Protein AF-A0A0B1SBP6-F1 (afdb_monomer_lite)

Structure (mmCIF, N/CA/C/O backbone):
data_AF-A0A0B1SBP6-F1
#
_entry.id   AF-A0A0B1SBP6-F1
#
loop_
_atom_site.group_PDB
_atom_site.id
_atom_site.type_symbol
_atom_site.label_atom_id
_atom_site.label_alt_id
_atom_site.label_comp_id
_atom_site.label_asym_id
_atom_site.label_entity_id
_atom_site.label_seq_id
_atom_site.pdbx_PDB_ins_code
_atom_site.Cartn_x
_atom_site.Cartn_y
_atom_site.Cartn_z
_atom_site.occupancy
_atom_site.B_iso_or_equiv
_atom_site.auth_seq_id
_atom_site.auth_comp_id
_atom_site.auth_asym_id
_atom_site.auth_atom_id
_atom_site.pdbx_PDB_model_num
ATOM 1 N N . MET A 1 1 ? 6.268 9.125 -37.716 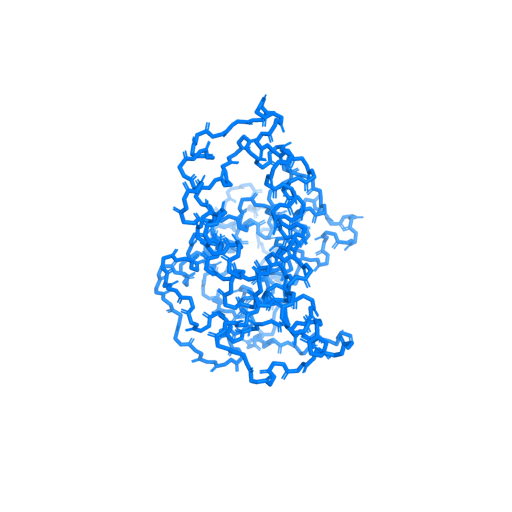1.00 54.59 1 MET A N 1
ATOM 2 C CA . MET A 1 1 ? 5.863 9.774 -36.446 1.00 54.59 1 MET A CA 1
ATOM 3 C C . MET A 1 1 ? 5.153 8.813 -35.492 1.00 54.59 1 MET A C 1
ATOM 5 O O . MET A 1 1 ? 5.677 8.589 -34.412 1.00 54.59 1 MET A O 1
ATOM 9 N N . GLN A 1 2 ? 4.007 8.216 -35.852 1.00 59.84 2 GLN A N 1
ATOM 10 C CA . GLN A 1 2 ? 3.310 7.251 -34.974 1.00 59.84 2 GLN A CA 1
ATOM 11 C C . GLN A 1 2 ? 4.051 5.900 -34.876 1.00 59.84 2 GLN A C 1
ATOM 13 O O . GLN A 1 2 ? 4.205 5.348 -33.792 1.00 59.84 2 GLN A O 1
ATOM 18 N N . GLU A 1 3 ? 4.616 5.433 -35.991 1.00 62.12 3 GLU A N 1
ATOM 19 C CA . GLU A 1 3 ? 5.433 4.210 -36.074 1.00 62.12 3 GLU A CA 1
ATOM 20 C C . GLU A 1 3 ? 6.774 4.331 -35.316 1.00 62.12 3 GLU A C 1
ATOM 22 O O . GLU A 1 3 ? 7.199 3.402 -34.626 1.00 62.12 3 GLU A O 1
ATOM 27 N N . ASP A 1 4 ? 7.387 5.521 -35.338 1.00 69.38 4 ASP A N 1
ATOM 28 C CA . ASP A 1 4 ? 8.603 5.828 -34.567 1.00 69.38 4 ASP A CA 1
ATOM 29 C C . ASP A 1 4 ? 8.322 5.835 -33.053 1.00 69.38 4 ASP A C 1
ATOM 31 O O . ASP A 1 4 ? 9.115 5.316 -32.269 1.00 69.38 4 ASP A O 1
ATOM 35 N N . SER A 1 5 ? 7.162 6.363 -32.635 1.00 70.94 5 SER A N 1
ATOM 36 C CA . SER A 1 5 ? 6.718 6.373 -31.230 1.00 70.94 5 SER A CA 1
ATOM 37 C C . SER A 1 5 ? 6.422 4.966 -30.696 1.00 70.94 5 SER A C 1
ATOM 39 O O . SER A 1 5 ? 6.770 4.641 -29.558 1.00 70.94 5 SER A O 1
ATOM 41 N N . ALA A 1 6 ? 5.816 4.098 -31.512 1.00 75.06 6 ALA A N 1
ATOM 42 C CA . ALA A 1 6 ? 5.583 2.698 -31.154 1.00 75.06 6 ALA A CA 1
ATOM 43 C C . ALA A 1 6 ? 6.901 1.910 -31.034 1.00 75.06 6 ALA A C 1
ATOM 45 O O . ALA A 1 6 ? 7.085 1.132 -30.097 1.00 75.06 6 ALA A O 1
ATOM 46 N N . THR A 1 7 ? 7.849 2.153 -31.942 1.00 80.00 7 THR A N 1
ATOM 47 C CA . THR A 1 7 ? 9.179 1.522 -31.915 1.00 80.00 7 THR A CA 1
ATOM 48 C C . THR A 1 7 ? 9.995 1.969 -30.704 1.00 80.00 7 THR A C 1
ATOM 50 O O . THR A 1 7 ? 10.604 1.137 -30.026 1.00 80.00 7 THR A O 1
ATOM 53 N N . LEU A 1 8 ? 9.960 3.266 -30.380 1.00 79.00 8 LEU A N 1
ATOM 54 C CA . LEU A 1 8 ? 10.597 3.811 -29.183 1.00 79.00 8 LEU A CA 1
ATOM 55 C C . LEU A 1 8 ? 10.019 3.175 -27.915 1.00 79.00 8 LEU A C 1
ATOM 57 O O . LEU A 1 8 ? 10.774 2.726 -27.060 1.00 79.00 8 LEU A O 1
ATOM 61 N N . TYR A 1 9 ? 8.694 3.072 -27.822 1.00 78.19 9 TYR A N 1
ATOM 62 C CA . TYR A 1 9 ? 8.024 2.468 -26.671 1.00 78.19 9 TYR A CA 1
ATOM 63 C C . TYR A 1 9 ? 8.419 1.006 -26.456 1.00 78.19 9 TYR A C 1
ATOM 65 O O . TYR A 1 9 ? 8.819 0.630 -25.358 1.00 78.19 9 TYR A O 1
ATOM 73 N N . ARG A 1 10 ? 8.403 0.196 -27.521 1.00 78.50 10 ARG A N 1
ATOM 74 C CA . ARG A 1 10 ? 8.852 -1.204 -27.462 1.00 78.50 10 ARG A CA 1
ATOM 75 C C . ARG A 1 10 ? 10.313 -1.315 -27.040 1.00 78.50 10 ARG A C 1
ATOM 77 O O . ARG A 1 10 ? 10.651 -2.173 -26.234 1.00 78.50 10 ARG A O 1
ATOM 84 N N . THR A 1 11 ? 11.165 -0.426 -27.548 1.00 83.19 11 THR A N 1
ATOM 85 C CA . THR A 1 11 ? 12.579 -0.372 -27.155 1.00 83.19 11 THR A CA 1
ATOM 86 C C . THR A 1 11 ? 12.734 -0.046 -25.670 1.00 83.19 11 THR A C 1
ATOM 88 O O . THR A 1 11 ? 13.505 -0.709 -24.987 1.00 83.19 11 THR A O 1
ATOM 91 N N . ILE A 1 12 ? 11.982 0.929 -25.148 1.00 83.25 12 ILE A N 1
ATOM 92 C CA . ILE A 1 12 ? 12.009 1.293 -23.722 1.00 83.25 12 ILE A CA 1
ATOM 93 C C . ILE A 1 12 ? 11.558 0.112 -22.861 1.00 83.25 12 ILE A C 1
ATOM 95 O O . ILE A 1 12 ? 12.247 -0.239 -21.910 1.00 83.25 12 ILE A O 1
ATOM 99 N N . VAL A 1 13 ? 10.454 -0.538 -23.229 1.00 80.88 13 VAL A N 1
ATOM 100 C CA . VAL A 1 13 ? 9.951 -1.743 -22.555 1.00 80.88 13 VAL A CA 1
ATOM 101 C C . VAL A 1 13 ? 11.020 -2.842 -22.504 1.00 80.88 13 VAL A C 1
ATOM 103 O O . VAL A 1 13 ? 11.264 -3.406 -21.440 1.00 80.88 13 VAL A O 1
ATOM 106 N N . MET A 1 14 ? 11.715 -3.102 -23.617 1.00 82.94 14 MET A N 1
ATOM 107 C CA . MET A 1 14 ? 12.811 -4.078 -23.657 1.00 82.94 14 MET A CA 1
ATOM 108 C C . MET A 1 14 ? 13.992 -3.671 -22.770 1.00 82.94 14 MET A C 1
ATOM 110 O O . MET A 1 14 ? 14.540 -4.511 -22.063 1.00 82.94 14 MET A O 1
ATOM 114 N N . ILE A 1 15 ? 14.385 -2.394 -22.781 1.00 84.81 15 ILE A N 1
ATOM 115 C CA . ILE A 1 15 ? 15.475 -1.890 -21.932 1.00 84.81 15 ILE A CA 1
ATOM 116 C C . ILE A 1 15 ? 15.126 -2.064 -20.454 1.00 84.81 15 ILE A C 1
ATOM 118 O O . ILE A 1 15 ? 15.974 -2.504 -19.684 1.00 84.81 15 ILE A O 1
ATOM 122 N N . VAL A 1 16 ? 13.890 -1.753 -20.060 1.00 85.62 16 VAL A N 1
ATOM 123 C CA . VAL A 1 16 ? 13.413 -1.932 -18.683 1.00 85.62 16 VAL A CA 1
ATOM 124 C C . VAL A 1 16 ? 13.454 -3.406 -18.277 1.00 85.62 16 VAL A C 1
ATOM 126 O O . VAL A 1 16 ? 13.916 -3.720 -17.181 1.00 85.62 16 VAL A O 1
ATOM 129 N N . ASP A 1 17 ? 13.039 -4.313 -19.164 1.00 81.81 17 ASP A N 1
ATOM 130 C CA . ASP A 1 17 ? 13.046 -5.757 -18.907 1.00 81.81 17 ASP A CA 1
ATOM 131 C C . ASP A 1 17 ? 14.470 -6.331 -18.743 1.00 81.81 17 ASP A C 1
ATOM 133 O O . ASP A 1 17 ? 14.742 -7.134 -17.844 1.00 81.81 17 ASP A O 1
ATOM 137 N N . VAL A 1 18 ? 15.420 -5.860 -19.554 1.00 84.19 18 VAL A N 1
ATOM 138 C CA . VAL A 1 18 ? 16.843 -6.211 -19.405 1.00 84.19 18 VAL A CA 1
ATOM 139 C C . VAL A 1 18 ? 17.420 -5.599 -18.129 1.00 84.19 18 VAL A C 1
ATOM 141 O O . VAL A 1 18 ? 18.088 -6.282 -17.357 1.00 84.19 18 VAL A O 1
ATOM 144 N N . TYR A 1 19 ? 17.126 -4.327 -17.854 1.00 85.00 19 TYR A N 1
ATOM 145 C CA . TYR A 1 19 ? 17.638 -3.644 -16.670 1.00 85.00 19 TYR A CA 1
ATOM 146 C C . TYR A 1 19 ? 17.188 -4.338 -15.385 1.00 85.00 19 TYR A C 1
ATOM 148 O O . TYR A 1 19 ? 18.024 -4.639 -14.533 1.00 85.00 19 TYR A O 1
ATOM 156 N N . ARG A 1 20 ? 15.893 -4.660 -15.256 1.00 84.12 20 ARG A N 1
ATOM 157 C CA . ARG A 1 20 ? 15.388 -5.343 -14.057 1.00 84.12 20 ARG A CA 1
ATOM 158 C C . ARG A 1 20 ? 16.032 -6.716 -13.861 1.00 84.12 20 ARG A C 1
ATOM 160 O O . ARG A 1 20 ? 16.345 -7.076 -12.733 1.00 84.12 20 ARG A O 1
ATOM 167 N N . SER A 1 21 ? 16.246 -7.475 -14.937 1.00 81.38 21 SER A N 1
ATOM 168 C CA . SER A 1 21 ? 16.750 -8.850 -14.847 1.00 81.38 21 SER A CA 1
ATOM 169 C C . SER A 1 21 ? 18.251 -8.908 -14.568 1.00 81.38 21 SER A C 1
ATOM 171 O O . SER A 1 21 ? 18.696 -9.764 -13.804 1.00 81.38 21 SER A O 1
ATOM 173 N N . GLU A 1 22 ? 19.030 -7.979 -15.122 1.00 85.00 22 GLU A N 1
ATOM 174 C CA . GLU A 1 22 ? 20.486 -7.969 -14.959 1.00 85.00 22 GLU A CA 1
ATOM 175 C C . GLU A 1 22 ? 20.962 -7.144 -13.757 1.00 85.00 22 GLU A C 1
ATOM 177 O O . GLU A 1 22 ? 21.998 -7.462 -13.171 1.00 85.00 22 GLU A O 1
ATOM 182 N N . GLN A 1 23 ? 20.230 -6.093 -13.367 1.00 83.06 23 GLN A N 1
ATOM 183 C CA . GLN A 1 23 ? 20.685 -5.130 -12.356 1.00 83.06 23 GLN A CA 1
ATOM 184 C C . GLN A 1 23 ? 20.014 -5.288 -10.987 1.00 83.06 23 GLN A C 1
ATOM 186 O O . GLN A 1 23 ? 20.441 -4.624 -10.045 1.00 83.06 23 GLN A O 1
ATOM 191 N N . ALA A 1 24 ? 19.030 -6.181 -10.813 1.00 81.50 24 ALA A N 1
ATOM 192 C CA . ALA A 1 24 ? 18.364 -6.405 -9.519 1.00 81.50 24 ALA A CA 1
ATOM 193 C C . ALA A 1 24 ? 19.350 -6.618 -8.358 1.00 81.50 24 ALA A C 1
ATOM 195 O O . ALA A 1 24 ? 19.247 -5.982 -7.309 1.00 81.50 24 ALA A O 1
ATOM 196 N N . SER A 1 25 ? 20.365 -7.460 -8.569 1.00 85.44 25 SER A N 1
ATOM 197 C CA . SER A 1 25 ? 21.358 -7.804 -7.544 1.00 85.44 25 SER A CA 1
ATOM 198 C C . SER A 1 25 ? 22.221 -6.619 -7.095 1.00 85.44 25 SER A C 1
ATOM 200 O O . SER A 1 25 ? 22.726 -6.631 -5.974 1.00 85.44 25 SER A O 1
ATOM 202 N N . ARG A 1 26 ? 22.358 -5.570 -7.920 1.00 87.94 26 ARG A N 1
ATOM 203 C CA . ARG A 1 26 ? 23.115 -4.348 -7.592 1.00 87.94 26 ARG A CA 1
ATOM 204 C C . ARG A 1 26 ? 22.481 -3.562 -6.440 1.00 87.94 26 ARG A C 1
ATOM 206 O O . ARG A 1 26 ? 23.191 -2.868 -5.701 1.00 87.94 26 ARG A O 1
ATOM 213 N N . PHE A 1 27 ? 21.162 -3.664 -6.302 1.00 87.94 27 PHE A N 1
ATOM 214 C CA . PHE A 1 27 ? 20.361 -2.912 -5.338 1.00 87.94 27 PHE A CA 1
ATOM 215 C C . PHE A 1 27 ? 20.070 -3.686 -4.048 1.00 87.94 27 PHE A C 1
ATOM 217 O O . PHE A 1 27 ? 19.602 -3.103 -3.072 1.00 87.94 27 PHE A O 1
ATOM 224 N N . VAL A 1 28 ? 20.381 -4.983 -4.001 1.00 83.12 28 VAL A N 1
ATOM 225 C CA . VAL A 1 28 ? 20.210 -5.786 -2.786 1.00 83.12 28 VAL A CA 1
ATOM 226 C C . VAL A 1 28 ? 21.116 -5.249 -1.678 1.00 83.12 28 VAL A C 1
ATOM 228 O O . VAL A 1 28 ? 22.314 -5.045 -1.878 1.00 83.12 28 VAL A O 1
ATOM 231 N N . GLY A 1 29 ? 20.534 -5.021 -0.499 1.00 84.81 29 GLY A N 1
ATOM 232 C CA . GLY A 1 29 ? 21.246 -4.460 0.653 1.00 84.81 29 GLY A CA 1
ATOM 233 C C . GLY A 1 29 ? 21.599 -2.977 0.511 1.00 84.81 29 GLY A C 1
ATOM 234 O O . GLY A 1 29 ? 22.451 -2.493 1.251 1.00 84.81 29 GLY A O 1
ATOM 235 N N . MET A 1 30 ? 20.978 -2.269 -0.438 1.00 90.81 30 MET A N 1
ATOM 236 C CA . MET A 1 30 ? 21.093 -0.819 -0.560 1.00 90.81 30 MET A CA 1
ATOM 237 C C . MET A 1 30 ? 20.628 -0.117 0.724 1.00 90.81 30 MET A C 1
ATOM 239 O O . MET A 1 30 ? 19.664 -0.543 1.366 1.00 90.81 30 MET A O 1
ATOM 243 N N . THR A 1 31 ? 21.317 0.972 1.058 1.00 91.25 31 THR A N 1
ATOM 244 C CA . THR A 1 31 ? 21.042 1.839 2.207 1.00 91.25 31 THR A CA 1
ATOM 245 C C . THR A 1 31 ? 20.767 3.278 1.768 1.00 91.25 31 THR A C 1
ATOM 247 O O . THR A 1 31 ? 20.970 3.639 0.609 1.00 91.25 31 THR A O 1
ATOM 250 N N . GLU A 1 32 ? 20.365 4.136 2.705 1.00 88.56 32 GLU A N 1
ATOM 251 C CA . GLU A 1 32 ? 20.158 5.569 2.477 1.00 88.56 32 GLU A CA 1
ATOM 252 C C . GLU A 1 32 ? 21.436 6.335 2.076 1.00 88.56 32 GLU A C 1
ATOM 254 O O . GLU A 1 32 ? 21.351 7.465 1.606 1.00 88.56 32 GLU A O 1
ATOM 259 N N . ASN A 1 33 ? 22.620 5.733 2.237 1.00 90.94 33 ASN A N 1
ATOM 260 C CA . ASN A 1 33 ? 23.901 6.358 1.888 1.00 90.94 33 ASN A CA 1
ATOM 261 C C . ASN A 1 33 ? 24.343 6.068 0.442 1.00 90.94 33 ASN A C 1
ATOM 263 O O . ASN A 1 33 ? 25.347 6.609 -0.018 1.00 90.94 33 ASN A O 1
ATOM 267 N N . ASP A 1 34 ? 23.631 5.198 -0.278 1.00 91.94 34 ASP A N 1
ATOM 268 C CA . ASP A 1 34 ? 23.961 4.808 -1.649 1.00 91.94 34 ASP A CA 1
ATOM 269 C C . ASP A 1 34 ? 23.335 5.774 -2.679 1.00 91.94 34 ASP A C 1
ATOM 271 O O . ASP A 1 34 ? 22.481 5.381 -3.477 1.00 91.94 34 ASP A O 1
ATOM 275 N N . GLU A 1 35 ? 23.756 7.044 -2.676 1.00 89.06 35 GLU A N 1
ATOM 276 C CA . GLU A 1 35 ? 23.154 8.121 -3.492 1.00 89.06 35 GLU A CA 1
ATOM 277 C C . GLU A 1 35 ? 23.068 7.784 -4.992 1.00 89.06 35 GLU A C 1
ATOM 279 O O . GLU A 1 35 ? 22.006 7.935 -5.599 1.00 89.06 35 GLU A O 1
ATOM 284 N N . ASP A 1 36 ? 24.144 7.252 -5.583 1.00 90.81 36 ASP A N 1
ATOM 285 C CA . ASP A 1 36 ? 24.178 6.877 -7.006 1.00 90.81 36 ASP A CA 1
ATOM 286 C C . ASP A 1 36 ? 23.144 5.790 -7.338 1.00 90.81 36 ASP A C 1
ATOM 288 O O . ASP A 1 36 ? 22.471 5.846 -8.368 1.00 90.81 36 ASP A O 1
ATOM 292 N N . LYS A 1 37 ? 22.981 4.798 -6.450 1.00 91.69 37 LYS A N 1
ATOM 293 C CA . LYS A 1 37 ? 21.979 3.738 -6.634 1.00 91.69 37 LYS A CA 1
ATOM 294 C C . LYS A 1 37 ? 20.564 4.288 -6.466 1.00 91.69 37 LYS A C 1
ATOM 296 O O . LYS A 1 37 ? 19.666 3.875 -7.194 1.00 91.69 37 LYS A O 1
ATOM 301 N N . GLY A 1 38 ? 20.370 5.222 -5.534 1.00 92.06 38 GLY A N 1
ATOM 302 C CA . GLY A 1 38 ? 19.093 5.905 -5.338 1.00 92.06 38 GLY A CA 1
ATOM 303 C C . GLY A 1 38 ? 18.679 6.706 -6.564 1.00 92.06 38 GLY A C 1
ATOM 304 O O . GLY A 1 38 ? 17.548 6.568 -7.021 1.00 92.06 38 GLY A O 1
ATOM 305 N N . SER A 1 39 ? 19.610 7.465 -7.144 1.00 92.44 39 SER A N 1
ATOM 306 C CA . SER A 1 39 ? 19.393 8.219 -8.383 1.00 92.44 39 SER A CA 1
ATOM 307 C C . SER A 1 39 ? 19.010 7.306 -9.554 1.00 92.44 39 SER A C 1
ATOM 309 O O . SER A 1 39 ? 18.040 7.574 -10.267 1.00 92.44 39 SER A O 1
ATOM 311 N N . ASP A 1 40 ? 19.706 6.175 -9.707 1.00 92.31 40 ASP A N 1
ATOM 312 C CA . ASP A 1 40 ? 19.398 5.185 -10.742 1.00 92.31 40 ASP A CA 1
ATOM 313 C C . ASP A 1 40 ? 17.984 4.594 -10.580 1.00 92.31 40 ASP A C 1
ATOM 315 O O . ASP A 1 40 ? 17.253 4.462 -11.565 1.00 92.31 40 ASP A O 1
ATOM 319 N N . LEU A 1 41 ? 17.565 4.272 -9.349 1.00 93.12 41 LEU A N 1
ATOM 320 C CA . LEU A 1 41 ? 16.213 3.765 -9.083 1.00 93.12 41 LEU A CA 1
ATOM 321 C C . LEU A 1 41 ? 15.133 4.824 -9.293 1.00 93.12 41 LEU A C 1
ATOM 323 O O . LEU A 1 41 ? 14.065 4.504 -9.809 1.00 93.12 41 LEU A O 1
ATOM 327 N N . VAL A 1 42 ? 15.400 6.078 -8.932 1.00 94.50 42 VAL A N 1
ATOM 328 C CA . VAL A 1 42 ? 14.494 7.199 -9.209 1.00 94.50 42 VAL A CA 1
ATOM 329 C C . VAL A 1 42 ? 14.255 7.327 -10.714 1.00 94.50 42 VAL A C 1
ATOM 331 O O . VAL A 1 42 ? 13.103 7.370 -11.148 1.00 94.50 42 VAL A O 1
ATOM 334 N N . LEU A 1 43 ? 15.323 7.301 -11.519 1.00 93.31 43 LEU A N 1
ATOM 335 C CA . LEU A 1 43 ? 15.211 7.342 -12.976 1.00 93.31 43 LEU A CA 1
ATOM 336 C C . LEU A 1 43 ? 14.438 6.131 -13.515 1.00 93.31 43 LEU A C 1
ATOM 338 O O . LEU A 1 43 ? 13.605 6.269 -14.411 1.00 93.31 43 LEU A O 1
ATOM 342 N N . PHE A 1 44 ? 14.686 4.946 -12.957 1.00 92.94 44 PHE A N 1
ATOM 343 C CA . PHE A 1 44 ? 13.973 3.730 -13.330 1.00 92.94 44 PHE A CA 1
ATOM 344 C C . PHE A 1 44 ? 12.464 3.831 -13.044 1.00 92.94 44 PHE A C 1
ATOM 346 O O . PHE A 1 44 ? 11.653 3.514 -13.915 1.00 92.94 44 PHE A O 1
ATOM 353 N N . LEU A 1 45 ? 12.071 4.344 -11.874 1.00 94.25 45 LEU A N 1
ATOM 354 C CA . LEU A 1 45 ? 10.668 4.589 -11.515 1.00 94.25 45 LEU A CA 1
ATOM 355 C C . LEU A 1 45 ? 10.008 5.649 -12.406 1.00 94.25 45 LEU A C 1
ATOM 357 O O . LEU A 1 45 ? 8.839 5.500 -12.771 1.00 94.25 45 LEU A O 1
ATOM 361 N N . ASP A 1 46 ? 10.744 6.691 -12.796 1.00 93.06 46 ASP A N 1
ATOM 362 C CA . ASP A 1 46 ? 10.248 7.703 -13.732 1.00 93.06 46 ASP A CA 1
ATOM 363 C C . ASP A 1 46 ? 9.986 7.099 -15.115 1.00 93.06 46 ASP A C 1
ATOM 365 O O . ASP A 1 46 ? 8.950 7.370 -15.727 1.00 93.06 46 ASP A O 1
ATOM 369 N N . ILE A 1 47 ? 10.873 6.227 -15.602 1.00 91.12 47 ILE A N 1
ATOM 370 C CA . ILE A 1 47 ? 10.654 5.497 -16.856 1.00 91.12 47 ILE A CA 1
ATOM 371 C C . ILE A 1 47 ? 9.407 4.611 -16.736 1.00 91.12 47 ILE A C 1
ATOM 373 O O . ILE A 1 47 ? 8.534 4.690 -17.599 1.00 91.12 47 ILE A O 1
ATOM 377 N N . LEU A 1 48 ? 9.274 3.828 -15.660 1.00 90.88 48 LEU A N 1
ATOM 378 C CA . LEU A 1 48 ? 8.109 2.963 -15.438 1.00 90.88 48 LEU A CA 1
ATOM 379 C C . LEU A 1 48 ? 6.791 3.744 -15.402 1.00 90.88 48 LEU A C 1
ATOM 381 O O . LEU A 1 48 ? 5.822 3.343 -16.046 1.00 90.88 48 LEU A O 1
ATOM 385 N N . SER A 1 49 ? 6.769 4.883 -14.710 1.00 90.38 49 SER A N 1
ATOM 386 C CA . SER A 1 49 ? 5.586 5.745 -14.614 1.00 90.38 49 SER A CA 1
ATOM 387 C C . SER A 1 49 ? 5.167 6.287 -15.984 1.00 90.38 49 SER A C 1
ATOM 389 O O . SER A 1 49 ? 3.981 6.290 -16.322 1.00 90.38 49 SER A O 1
ATOM 391 N N . ASN A 1 50 ? 6.135 6.694 -16.812 1.00 87.62 50 ASN A N 1
ATOM 392 C CA . ASN A 1 50 ? 5.872 7.152 -18.179 1.00 87.62 50 ASN A CA 1
ATOM 393 C C . ASN A 1 50 ? 5.355 6.024 -19.079 1.00 87.62 50 ASN A C 1
ATOM 395 O O . ASN A 1 50 ? 4.453 6.243 -19.889 1.00 87.62 50 ASN A O 1
ATOM 399 N N . VAL A 1 51 ? 5.915 4.821 -18.936 1.00 84.69 51 VAL A N 1
ATOM 400 C CA . VAL A 1 51 ? 5.503 3.652 -19.715 1.00 84.69 51 VAL A CA 1
ATOM 401 C C . VAL A 1 51 ? 4.058 3.268 -19.362 1.00 84.69 51 VAL A C 1
ATOM 403 O O . VAL A 1 51 ? 3.229 3.154 -20.262 1.00 84.69 51 VAL A O 1
ATOM 406 N N . LEU A 1 52 ? 3.721 3.186 -18.070 1.00 83.12 52 LEU A N 1
ATOM 407 C CA . LEU A 1 52 ? 2.344 2.964 -17.608 1.00 83.12 52 LEU A CA 1
ATOM 408 C C . LEU A 1 52 ? 1.371 4.035 -18.107 1.00 83.12 52 LEU A C 1
ATOM 410 O O . LEU A 1 52 ? 0.275 3.715 -18.561 1.00 83.12 52 LEU A O 1
ATOM 414 N N . SER A 1 53 ? 1.773 5.308 -18.050 1.00 83.06 53 SER A N 1
ATOM 415 C CA . SER A 1 53 ? 0.899 6.419 -18.444 1.00 83.06 53 SER A CA 1
ATOM 416 C C . SER A 1 53 ? 0.478 6.333 -19.907 1.00 83.06 53 SER A C 1
ATOM 418 O O . SER A 1 53 ? -0.653 6.672 -20.252 1.00 83.06 53 SER A O 1
ATOM 420 N N . LYS A 1 54 ? 1.370 5.850 -20.778 1.00 78.38 54 LYS A N 1
ATOM 421 C CA . LYS A 1 54 ? 1.068 5.686 -22.201 1.00 78.38 54 LYS A CA 1
ATOM 422 C C . LYS A 1 54 ? 0.004 4.614 -22.450 1.00 78.38 54 LYS A C 1
ATOM 424 O O . LYS A 1 54 ? -0.906 4.862 -23.236 1.00 78.38 54 LYS A O 1
ATOM 429 N N . ASP A 1 55 ? 0.082 3.469 -21.771 1.00 74.44 55 ASP A N 1
ATOM 430 C CA . ASP A 1 55 ? -0.903 2.385 -21.925 1.00 74.44 55 ASP A CA 1
ATOM 431 C C . ASP A 1 55 ? -2.329 2.846 -21.612 1.00 74.44 55 ASP A C 1
ATOM 433 O O . ASP A 1 55 ? -3.273 2.493 -22.320 1.00 74.44 55 ASP A O 1
ATOM 437 N N . ILE A 1 56 ? -2.472 3.655 -20.562 1.00 69.06 56 ILE A N 1
ATOM 438 C CA . ILE A 1 56 ? -3.764 4.165 -20.092 1.00 69.06 56 ILE A CA 1
ATOM 439 C C . ILE A 1 56 ? -4.354 5.158 -21.097 1.00 69.06 56 ILE A C 1
ATOM 441 O O . ILE A 1 56 ? -5.558 5.147 -21.343 1.00 69.06 56 ILE A O 1
ATOM 445 N N . LEU A 1 57 ? -3.512 6.000 -21.702 1.00 69.25 57 LEU A N 1
ATOM 446 C CA . LEU A 1 57 ? -3.942 6.981 -22.701 1.00 69.25 57 LEU A CA 1
ATOM 447 C C . LEU A 1 57 ? -4.303 6.342 -24.049 1.00 69.25 57 LEU A C 1
ATOM 449 O O . LEU A 1 57 ? -5.193 6.843 -24.734 1.00 69.25 57 LEU A O 1
ATOM 453 N N . GLU A 1 58 ? -3.613 5.268 -24.442 1.00 68.06 58 GLU A N 1
ATOM 454 C CA . GLU A 1 58 ? -3.767 4.635 -25.762 1.00 68.06 58 GLU A CA 1
ATOM 455 C C . GLU A 1 58 ? -4.693 3.401 -25.757 1.00 68.06 58 GLU A C 1
ATOM 457 O O . GLU A 1 58 ? -4.943 2.826 -26.813 1.00 68.06 58 GLU A O 1
ATOM 462 N N . GLY A 1 59 ? -5.261 3.017 -24.607 1.00 58.94 59 GLY A N 1
ATOM 463 C CA . GLY A 1 59 ? -6.327 2.009 -24.530 1.00 58.94 59 GLY A CA 1
ATOM 464 C C . GLY A 1 59 ? -5.876 0.555 -24.694 1.00 58.94 59 GLY A C 1
ATOM 465 O O . GLY A 1 59 ? -6.703 -0.298 -24.998 1.00 58.94 59 GLY A O 1
ATOM 466 N N . GLY A 1 60 ? -4.590 0.254 -24.481 1.00 56.56 60 GLY A N 1
ATOM 467 C CA . GLY A 1 60 ? -4.075 -1.120 -24.388 1.00 56.56 60 GLY A CA 1
ATOM 468 C C . GLY A 1 60 ? -4.279 -2.019 -25.619 1.00 56.56 60 GLY A C 1
ATOM 469 O O . GLY A 1 60 ? -4.164 -3.238 -25.491 1.00 56.56 60 GLY A O 1
ATOM 470 N N . GLU A 1 61 ? -4.581 -1.468 -26.796 1.00 47.19 61 GLU A N 1
ATOM 471 C CA . GLU A 1 61 ? -4.774 -2.265 -28.011 1.00 47.19 61 GLU A CA 1
ATOM 472 C C . GLU A 1 61 ? -3.411 -2.686 -28.609 1.00 47.19 61 GLU A C 1
ATOM 474 O O . GLU A 1 61 ? -2.564 -1.858 -28.946 1.00 47.19 61 GLU A O 1
ATOM 479 N N . ASP A 1 62 ? -3.198 -4.002 -28.733 1.00 47.50 62 ASP A N 1
ATOM 480 C CA . ASP A 1 62 ? -2.137 -4.655 -29.521 1.00 47.50 62 ASP A CA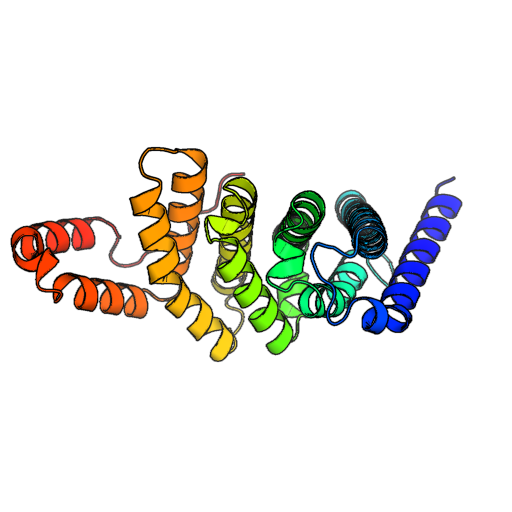 1
ATOM 481 C C . ASP A 1 62 ? -0.660 -4.414 -29.131 1.00 47.50 62 ASP A C 1
ATOM 483 O O . ASP A 1 62 ? 0.178 -4.073 -29.974 1.00 47.50 62 ASP A O 1
ATOM 487 N N . ASN A 1 63 ? -0.257 -4.723 -27.889 1.00 47.19 63 ASN A N 1
ATOM 488 C CA . ASN A 1 63 ? 1.172 -4.867 -27.567 1.00 47.19 63 ASN A CA 1
ATOM 489 C C . ASN A 1 63 ? 1.537 -6.191 -26.874 1.00 47.19 63 ASN A C 1
ATOM 491 O O . ASN A 1 63 ? 0.885 -6.651 -25.946 1.00 47.19 63 ASN A O 1
ATOM 495 N N . ILE A 1 64 ? 2.642 -6.779 -27.350 1.00 47.91 64 ILE A N 1
ATOM 496 C CA . ILE A 1 64 ? 3.247 -8.057 -26.917 1.00 47.91 64 ILE A CA 1
ATOM 497 C C . ILE A 1 64 ? 3.874 -7.951 -25.507 1.00 47.91 64 ILE A C 1
ATOM 499 O O . ILE A 1 64 ? 4.145 -8.966 -24.873 1.00 47.91 64 ILE A O 1
ATOM 503 N N . ALA A 1 65 ? 4.060 -6.729 -25.006 1.00 58.19 65 ALA A N 1
ATOM 504 C CA . ALA A 1 65 ? 4.322 -6.415 -23.607 1.00 58.19 65 ALA A CA 1
ATOM 505 C C . ALA A 1 65 ? 3.728 -5.028 -23.322 1.00 58.19 65 ALA A C 1
ATOM 507 O O . ALA A 1 65 ? 4.215 -4.033 -23.865 1.00 58.19 65 ALA A O 1
ATOM 508 N N . THR A 1 66 ? 2.647 -4.955 -22.549 1.00 73.69 66 THR A N 1
ATOM 509 C CA . THR A 1 66 ? 2.097 -3.667 -22.108 1.00 73.69 66 THR A CA 1
ATOM 510 C C . THR A 1 66 ? 3.003 -3.080 -21.024 1.00 73.69 66 THR A C 1
ATOM 512 O O . THR A 1 66 ? 3.659 -3.802 -20.271 1.00 73.69 66 THR A O 1
ATOM 515 N N . GLY A 1 67 ? 3.062 -1.761 -20.930 1.00 76.25 67 GLY A N 1
ATOM 516 C CA . GLY A 1 67 ? 3.661 -1.055 -19.806 1.00 76.25 67 GLY A CA 1
ATOM 517 C C . GLY A 1 67 ? 3.192 -1.541 -18.442 1.00 76.25 67 GLY A C 1
ATOM 518 O O . GLY A 1 67 ? 4.011 -1.672 -17.535 1.00 76.25 67 GLY A O 1
ATOM 519 N N . ALA A 1 68 ? 1.915 -1.907 -18.316 1.00 80.25 68 ALA A N 1
ATOM 520 C CA . ALA A 1 68 ? 1.371 -2.557 -17.124 1.00 80.25 68 ALA A CA 1
ATOM 521 C C . ALA A 1 68 ? 2.072 -3.884 -16.803 1.00 80.25 68 ALA A C 1
ATOM 523 O O . ALA A 1 68 ? 2.458 -4.112 -15.657 1.00 80.25 68 ALA A O 1
ATOM 524 N N . GLN A 1 69 ? 2.306 -4.737 -17.804 1.00 80.81 69 GLN A N 1
ATOM 525 C CA . GLN A 1 69 ? 3.035 -5.997 -17.619 1.00 80.81 69 GLN A CA 1
ATOM 526 C C . GLN A 1 69 ? 4.492 -5.760 -17.216 1.00 80.81 69 GLN A C 1
ATOM 528 O O . GLN A 1 69 ? 5.015 -6.464 -16.357 1.00 80.81 69 GLN A O 1
ATOM 533 N N . VAL A 1 70 ? 5.142 -4.754 -17.798 1.00 83.88 70 VAL A N 1
ATOM 534 C CA . VAL A 1 70 ? 6.539 -4.414 -17.494 1.00 83.88 70 VAL A CA 1
ATOM 535 C C . VAL A 1 70 ? 6.679 -3.829 -16.092 1.00 83.88 70 VAL A C 1
ATOM 537 O O . VAL A 1 70 ? 7.582 -4.221 -15.353 1.00 83.88 70 VAL A O 1
ATOM 540 N N . ALA A 1 71 ? 5.783 -2.924 -15.699 1.00 86.44 71 ALA A N 1
ATOM 541 C CA . ALA A 1 71 ? 5.743 -2.378 -14.348 1.00 86.44 71 ALA A CA 1
ATOM 542 C C . ALA A 1 71 ? 5.454 -3.473 -13.322 1.00 86.44 71 ALA A C 1
ATOM 544 O O . ALA A 1 71 ? 6.144 -3.557 -12.309 1.00 86.44 71 ALA A O 1
ATOM 545 N N . LEU A 1 72 ? 4.514 -4.370 -13.629 1.00 86.56 72 LEU A N 1
ATOM 546 C CA . LEU A 1 72 ? 4.211 -5.522 -12.793 1.00 86.56 72 LEU A CA 1
ATOM 547 C C . LEU A 1 72 ? 5.429 -6.433 -12.614 1.00 86.56 72 LEU A C 1
ATOM 549 O O . LEU A 1 72 ? 5.775 -6.804 -11.497 1.00 86.56 72 LEU A O 1
ATOM 553 N N . ALA A 1 73 ? 6.113 -6.754 -13.708 1.00 84.94 73 ALA A N 1
ATOM 554 C CA . ALA A 1 73 ? 7.301 -7.593 -13.677 1.00 84.94 73 ALA A CA 1
ATOM 555 C C . ALA A 1 73 ? 8.491 -6.896 -12.981 1.00 84.94 73 ALA A C 1
ATOM 557 O O . ALA A 1 73 ? 9.379 -7.555 -12.440 1.00 84.94 73 ALA A O 1
ATOM 558 N N . SER A 1 74 ? 8.518 -5.562 -12.976 1.00 90.88 74 SER A N 1
ATOM 559 C CA . SER A 1 74 ? 9.513 -4.761 -12.253 1.00 90.88 74 SER A CA 1
ATOM 560 C C . SER A 1 74 ? 9.186 -4.622 -10.763 1.00 90.88 74 SER A C 1
ATOM 562 O O . SER A 1 74 ? 10.091 -4.393 -9.964 1.00 90.88 74 SER A O 1
ATOM 564 N N . LEU A 1 75 ? 7.922 -4.797 -10.366 1.00 91.62 75 LEU A N 1
ATOM 565 C CA . LEU A 1 75 ? 7.484 -4.648 -8.980 1.00 91.62 75 LEU A CA 1
ATOM 566 C C . LEU A 1 75 ? 8.154 -5.662 -8.047 1.00 91.62 75 LEU A C 1
ATOM 568 O O . LEU A 1 75 ? 8.513 -5.307 -6.931 1.00 91.62 75 LEU A O 1
ATOM 572 N N . GLU A 1 76 ? 8.388 -6.892 -8.512 1.00 89.00 76 GLU A N 1
ATOM 573 C CA . GLU A 1 76 ? 9.103 -7.918 -7.741 1.00 89.00 76 GLU A CA 1
ATOM 574 C C . GLU A 1 76 ? 10.541 -7.483 -7.407 1.00 89.00 76 GLU A C 1
ATOM 576 O O . GLU A 1 76 ? 10.968 -7.559 -6.253 1.00 89.00 76 GLU A O 1
ATOM 581 N N . MET A 1 77 ? 11.264 -6.939 -8.394 1.00 90.69 77 MET A N 1
ATOM 582 C CA . MET A 1 77 ? 12.589 -6.350 -8.177 1.00 90.69 77 MET A CA 1
ATOM 583 C C . MET A 1 77 ? 12.500 -5.184 -7.190 1.00 90.69 77 MET A C 1
ATOM 585 O O . MET A 1 77 ? 13.261 -5.154 -6.227 1.00 90.69 77 MET A O 1
ATOM 589 N N . LEU A 1 78 ? 11.580 -4.241 -7.404 1.00 93.62 78 LEU A N 1
ATOM 590 C CA . LEU A 1 78 ? 11.449 -3.055 -6.557 1.00 93.62 78 LEU A CA 1
ATOM 591 C C . LEU A 1 78 ? 11.151 -3.438 -5.101 1.00 93.62 78 LEU A C 1
ATOM 593 O O . LEU A 1 78 ? 11.831 -2.959 -4.200 1.00 93.62 78 LEU A O 1
ATOM 597 N N . LEU A 1 79 ? 10.219 -4.363 -4.862 1.00 93.06 79 LEU A N 1
ATOM 598 C CA . LEU A 1 79 ? 9.891 -4.846 -3.516 1.00 93.06 79 LEU A CA 1
ATOM 599 C C . LEU A 1 79 ? 11.070 -5.547 -2.830 1.00 93.06 79 LEU A C 1
ATOM 601 O O . LEU A 1 79 ? 11.222 -5.423 -1.621 1.00 93.06 79 LEU A O 1
ATOM 605 N N . SER A 1 80 ? 11.944 -6.228 -3.580 1.00 90.06 80 SER A N 1
ATOM 606 C CA . SER A 1 80 ? 13.170 -6.814 -3.010 1.00 90.06 80 SER A CA 1
ATOM 607 C C . SER A 1 80 ? 14.196 -5.768 -2.544 1.00 90.06 80 SER A C 1
ATOM 609 O O . SER A 1 80 ? 15.097 -6.083 -1.763 1.00 90.06 80 SER A O 1
ATOM 611 N N . VAL A 1 81 ? 14.063 -4.525 -3.017 1.00 90.81 81 VAL A N 1
ATOM 612 C CA . VAL A 1 81 ? 14.970 -3.408 -2.727 1.00 90.81 81 VAL A CA 1
ATOM 613 C C . VAL A 1 81 ? 14.398 -2.469 -1.664 1.00 90.81 81 VAL A C 1
ATOM 615 O O . VAL A 1 81 ? 15.170 -1.955 -0.855 1.00 90.81 81 VAL A O 1
ATOM 618 N N . MET A 1 82 ? 13.076 -2.258 -1.641 1.00 91.94 82 MET A N 1
ATOM 619 C CA . MET A 1 82 ? 12.367 -1.341 -0.732 1.00 91.94 82 MET A CA 1
ATOM 620 C C . MET A 1 82 ? 12.383 -1.830 0.725 1.00 91.94 82 MET A C 1
ATOM 622 O O . MET A 1 82 ? 11.388 -2.306 1.260 1.00 91.94 82 MET A O 1
ATOM 626 N N . ASN A 1 83 ? 13.542 -1.711 1.368 1.00 90.38 83 ASN A N 1
ATOM 627 C CA . ASN A 1 83 ? 13.744 -1.959 2.792 1.00 90.38 83 ASN A CA 1
ATOM 628 C C . ASN A 1 83 ? 13.639 -0.658 3.611 1.00 90.38 83 ASN A C 1
ATOM 630 O O . ASN A 1 83 ? 13.587 0.437 3.053 1.00 90.38 83 ASN A O 1
ATOM 634 N N . GLU A 1 84 ? 13.678 -0.766 4.943 1.00 91.06 84 GLU A N 1
ATOM 635 C CA . GLU A 1 84 ? 13.538 0.379 5.856 1.00 91.06 84 GLU A CA 1
ATOM 636 C C . GLU A 1 84 ? 14.507 1.538 5.552 1.00 91.06 84 GLU A C 1
ATOM 638 O O . GLU A 1 84 ? 14.109 2.701 5.605 1.00 91.06 84 GLU A O 1
ATOM 643 N N . SER A 1 85 ? 15.767 1.239 5.224 1.00 91.75 85 SER A N 1
ATOM 644 C CA . SER A 1 85 ? 16.778 2.240 4.868 1.00 91.75 85 SER A CA 1
ATOM 645 C C . SER A 1 85 ? 16.461 2.927 3.543 1.00 91.75 85 SER A C 1
ATOM 647 O O . SER A 1 85 ? 16.551 4.146 3.436 1.00 91.75 85 SER A O 1
ATOM 649 N N . VAL A 1 86 ? 16.045 2.161 2.537 1.00 92.25 86 VAL A N 1
ATOM 650 C CA . VAL A 1 86 ? 15.693 2.700 1.217 1.00 92.25 86 VAL A CA 1
ATOM 651 C C . VAL A 1 86 ? 14.432 3.561 1.295 1.00 92.25 86 VAL A C 1
ATOM 653 O O . VAL A 1 86 ? 14.391 4.632 0.697 1.00 92.25 86 VAL A O 1
ATOM 656 N N . LEU A 1 87 ? 13.437 3.164 2.093 1.00 93.06 87 LEU A N 1
ATOM 657 C CA . LEU A 1 87 ? 12.208 3.937 2.294 1.00 93.06 87 LEU A CA 1
ATOM 658 C C . LEU A 1 87 ? 12.436 5.275 3.025 1.00 93.06 87 LEU A C 1
ATOM 660 O O . LEU A 1 87 ? 11.603 6.173 2.930 1.00 93.06 87 LEU A O 1
ATOM 664 N N . LYS A 1 88 ? 13.580 5.457 3.703 1.00 92.38 88 LYS A N 1
ATOM 665 C CA . LYS A 1 88 ? 13.990 6.758 4.269 1.00 92.38 88 LYS A CA 1
ATOM 666 C C . LYS A 1 88 ? 14.460 7.757 3.207 1.00 92.38 88 LYS A C 1
ATOM 668 O O . LYS A 1 88 ? 14.632 8.928 3.536 1.00 92.38 88 LYS A O 1
ATOM 673 N N . LEU A 1 89 ? 14.659 7.331 1.955 1.00 93.12 89 LEU A N 1
ATOM 674 C CA . LEU A 1 89 ? 14.945 8.216 0.824 1.00 93.12 89 LEU A CA 1
ATOM 675 C C . LEU A 1 89 ? 13.619 8.769 0.267 1.00 93.12 89 LEU A C 1
ATOM 677 O O . LEU A 1 89 ? 12.922 8.057 -0.457 1.00 93.12 89 LEU A O 1
ATOM 681 N N . PRO A 1 90 ? 13.248 10.030 0.561 1.00 91.06 90 PRO A N 1
ATOM 682 C CA . PRO A 1 90 ? 11.880 10.511 0.369 1.00 91.06 90 PRO A CA 1
ATOM 683 C C . PRO A 1 90 ? 11.449 10.555 -1.100 1.00 91.06 90 PRO A C 1
ATOM 685 O O . PRO A 1 90 ? 10.333 10.155 -1.415 1.00 91.06 90 PRO A O 1
ATOM 688 N N . ASP A 1 91 ? 12.322 10.999 -2.011 1.00 92.44 91 ASP A N 1
ATOM 689 C CA . ASP A 1 91 ? 11.993 11.074 -3.444 1.00 92.44 91 ASP A CA 1
ATOM 690 C C . ASP A 1 91 ? 11.793 9.677 -4.050 1.00 92.44 91 ASP A C 1
ATOM 692 O O . ASP A 1 91 ? 10.840 9.429 -4.790 1.00 92.44 91 ASP A O 1
ATOM 696 N N . LEU A 1 92 ? 12.650 8.730 -3.657 1.00 94.69 92 LEU A N 1
ATOM 697 C CA . LEU A 1 92 ? 12.576 7.344 -4.100 1.00 94.69 92 LEU A CA 1
ATOM 698 C C . LEU A 1 92 ? 11.314 6.650 -3.573 1.00 94.69 92 LEU A C 1
ATOM 700 O O . LEU A 1 92 ? 10.562 6.065 -4.354 1.00 94.69 92 LEU A O 1
ATOM 704 N N . ALA A 1 93 ? 11.064 6.747 -2.266 1.00 95.62 93 ALA A N 1
ATOM 705 C CA . ALA A 1 93 ? 9.894 6.153 -1.634 1.00 95.62 93 ALA A CA 1
ATOM 706 C C . ALA A 1 93 ? 8.596 6.740 -2.209 1.00 95.62 93 ALA A C 1
ATOM 708 O O . ALA A 1 93 ? 7.688 5.995 -2.572 1.00 95.62 93 ALA A O 1
ATOM 709 N N . MET A 1 94 ? 8.534 8.063 -2.392 1.00 95.31 94 MET A N 1
ATOM 710 C CA . MET A 1 94 ? 7.372 8.730 -2.980 1.00 95.31 94 MET A CA 1
ATOM 711 C C . MET A 1 94 ? 7.084 8.239 -4.401 1.00 95.31 94 MET A C 1
ATOM 713 O O . MET A 1 94 ? 5.948 7.885 -4.718 1.00 95.31 94 MET A O 1
ATOM 717 N N . LYS A 1 95 ? 8.103 8.188 -5.266 1.00 96.19 95 LYS A N 1
ATOM 718 C CA . LYS A 1 95 ? 7.947 7.690 -6.641 1.00 96.19 95 LYS A CA 1
ATOM 719 C C . LYS A 1 95 ? 7.497 6.233 -6.664 1.00 96.19 95 LYS A C 1
ATOM 721 O O . LYS A 1 95 ? 6.648 5.881 -7.478 1.00 96.19 95 LYS A O 1
ATOM 726 N N . PHE A 1 96 ? 8.008 5.407 -5.754 1.00 97.19 96 PHE A N 1
ATOM 727 C CA . PHE A 1 96 ? 7.603 4.010 -5.638 1.00 97.19 96 PHE A CA 1
ATOM 728 C C . PHE A 1 96 ? 6.133 3.864 -5.226 1.00 97.19 96 PHE A C 1
ATOM 730 O O . PHE A 1 96 ? 5.369 3.210 -5.933 1.00 97.19 96 PHE A O 1
ATOM 737 N N . PHE A 1 97 ? 5.705 4.503 -4.133 1.00 97.38 97 PHE A N 1
ATOM 738 C CA . PHE A 1 97 ? 4.318 4.389 -3.672 1.00 97.38 97 PHE A CA 1
ATOM 739 C C . PHE A 1 97 ? 3.323 4.992 -4.667 1.00 97.38 97 PHE A C 1
ATOM 741 O O . PHE A 1 97 ? 2.256 4.421 -4.879 1.00 97.38 97 PHE A O 1
ATOM 748 N N . ARG A 1 98 ? 3.686 6.084 -5.353 1.00 95.94 98 ARG A N 1
ATOM 749 C CA . ARG A 1 98 ? 2.871 6.636 -6.445 1.00 95.94 98 ARG A CA 1
ATOM 750 C C . ARG A 1 98 ? 2.774 5.690 -7.636 1.00 95.94 98 ARG A C 1
ATOM 752 O O . ARG A 1 98 ? 1.691 5.554 -8.190 1.00 95.94 98 ARG A O 1
ATOM 759 N N . LEU A 1 99 ? 3.864 5.019 -8.016 1.00 95.19 99 LEU A N 1
ATOM 760 C CA . LEU A 1 99 ? 3.837 3.998 -9.066 1.00 95.19 99 LEU A CA 1
ATOM 761 C C . LEU A 1 99 ? 2.892 2.850 -8.688 1.00 95.19 99 LEU A C 1
ATOM 763 O O . LEU A 1 99 ? 2.103 2.408 -9.521 1.00 95.19 99 LEU A O 1
ATOM 767 N N . VAL A 1 100 ? 2.955 2.388 -7.434 1.00 95.88 100 VAL A N 1
ATOM 768 C CA . VAL A 1 100 ? 2.056 1.352 -6.911 1.00 95.88 100 VAL A CA 1
ATOM 769 C C . VAL A 1 100 ? 0.605 1.813 -6.972 1.00 95.88 100 VAL A C 1
ATOM 771 O O . VAL A 1 100 ? -0.216 1.092 -7.534 1.00 95.88 100 VAL A O 1
ATOM 774 N N . LEU A 1 101 ? 0.293 3.004 -6.450 1.00 95.38 101 LEU A N 1
ATOM 775 C CA . LEU A 1 101 ? -1.054 3.573 -6.515 1.00 95.38 101 LEU A CA 1
ATOM 776 C C . LEU A 1 101 ? -1.541 3.630 -7.968 1.00 95.38 101 LEU A C 1
ATOM 778 O O . LEU A 1 101 ? -2.588 3.084 -8.300 1.00 95.38 101 LEU A O 1
ATOM 782 N N . TYR A 1 102 ? -0.720 4.182 -8.858 1.00 91.44 102 TYR A N 1
ATOM 783 C CA . TYR A 1 102 ? -1.039 4.296 -10.274 1.00 91.44 102 TYR A CA 1
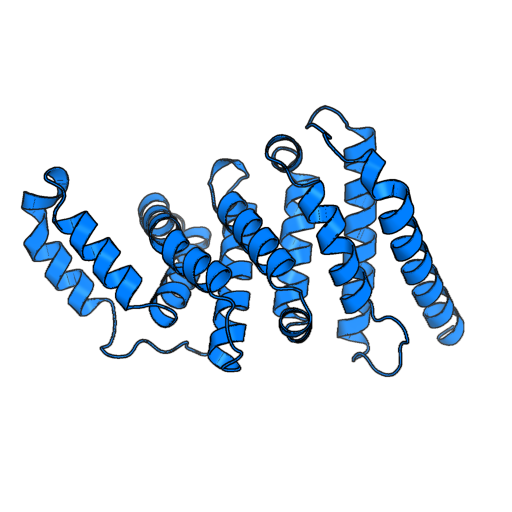ATOM 784 C C . TYR A 1 102 ? -1.351 2.937 -10.921 1.00 91.44 102 TYR A C 1
ATOM 786 O O . TYR A 1 102 ? -2.333 2.798 -11.651 1.00 91.44 102 TYR A O 1
ATOM 794 N N . LEU A 1 103 ? -0.565 1.903 -10.607 1.00 90.81 103 LEU A N 1
ATOM 795 C CA . LEU A 1 103 ? -0.794 0.545 -11.094 1.00 90.81 103 LEU A CA 1
ATOM 796 C C . LEU A 1 103 ? -2.134 -0.022 -10.597 1.00 90.81 103 LEU A C 1
ATOM 798 O O . LEU A 1 103 ? -2.897 -0.571 -11.393 1.00 90.81 103 LEU A O 1
ATOM 802 N N . VAL A 1 104 ? -2.438 0.106 -9.301 1.00 91.88 104 VAL A N 1
ATOM 803 C CA . VAL A 1 104 ? -3.653 -0.491 -8.716 1.00 91.88 104 VAL A CA 1
ATOM 804 C C . VAL A 1 104 ? -4.927 0.281 -9.040 1.00 91.88 104 VAL A C 1
ATOM 806 O O . VAL A 1 104 ? -6.007 -0.295 -8.956 1.00 91.88 104 VAL A O 1
ATOM 809 N N . GLU A 1 105 ? -4.822 1.548 -9.436 1.00 89.81 105 GLU A N 1
ATOM 810 C CA . GLU A 1 105 ? -5.959 2.358 -9.873 1.00 89.81 105 GLU A CA 1
ATOM 811 C C . GLU A 1 105 ? -6.312 2.142 -11.343 1.00 89.81 105 GLU A C 1
ATOM 813 O O . GLU A 1 105 ? -7.483 1.976 -11.688 1.00 89.81 105 GLU A O 1
ATOM 818 N N . PHE A 1 106 ? -5.302 2.162 -12.213 1.00 85.50 106 PHE A N 1
ATOM 819 C CA . PHE A 1 106 ? -5.503 2.227 -13.659 1.00 85.50 106 PHE A CA 1
ATOM 820 C C . PHE A 1 106 ? -5.222 0.906 -14.381 1.00 85.50 106 PHE A C 1
ATOM 822 O O . PHE A 1 106 ? -5.512 0.779 -15.567 1.00 85.50 106 PHE A O 1
ATOM 829 N N . SER A 1 107 ? -4.665 -0.090 -13.694 1.00 84.50 107 SER A N 1
ATOM 830 C CA . SER A 1 107 ? -4.419 -1.433 -14.230 1.00 84.50 107 SER A CA 1
ATOM 831 C C . SER A 1 107 ? -4.878 -2.492 -13.233 1.00 84.50 107 SER A C 1
ATOM 833 O O . SER A 1 107 ? -4.129 -3.392 -12.857 1.00 84.50 107 SER A O 1
ATOM 835 N N . ARG A 1 108 ? -6.135 -2.386 -12.789 1.00 85.06 108 ARG A N 1
ATOM 836 C CA . ARG A 1 108 ? -6.724 -3.258 -11.756 1.00 85.06 108 ARG A CA 1
ATOM 837 C C . ARG A 1 108 ? -6.653 -4.736 -12.130 1.00 85.06 108 ARG A C 1
ATOM 839 O O . ARG A 1 108 ? -6.486 -5.586 -11.263 1.00 85.06 108 ARG A O 1
ATOM 846 N N . GLU A 1 109 ? -6.734 -5.051 -13.418 1.00 83.31 109 GLU A N 1
ATOM 847 C CA . GLU A 1 109 ? -6.603 -6.405 -13.953 1.00 83.31 109 GLU A CA 1
ATOM 848 C C . GLU A 1 109 ? -5.240 -7.023 -13.619 1.00 83.31 109 GLU A C 1
ATOM 850 O O . GLU A 1 109 ? -5.163 -8.236 -13.415 1.00 83.31 109 GLU A O 1
ATOM 855 N N . ALA A 1 110 ? -4.184 -6.211 -13.477 1.00 83.62 110 ALA A N 1
ATOM 856 C CA . ALA A 1 110 ? -2.860 -6.682 -13.082 1.00 83.62 110 ALA A CA 1
ATOM 857 C C . ALA A 1 110 ? -2.891 -7.399 -11.723 1.00 83.62 110 ALA A C 1
ATOM 859 O O . ALA A 1 110 ? -2.161 -8.373 -11.547 1.00 83.62 110 ALA A O 1
ATOM 860 N N . LEU A 1 111 ? -3.781 -7.000 -10.803 1.00 88.19 111 LEU A N 1
ATOM 861 C CA . LEU A 1 111 ? -3.940 -7.641 -9.491 1.00 88.19 111 LEU A CA 1
ATOM 862 C C . LEU A 1 111 ? -4.369 -9.112 -9.594 1.00 88.19 111 LEU A C 1
ATOM 864 O O . LEU A 1 111 ? -3.952 -9.913 -8.764 1.00 88.19 111 LEU A O 1
ATOM 868 N N . SER A 1 112 ? -5.152 -9.491 -10.614 1.00 86.50 112 SER A N 1
ATOM 869 C CA . SER A 1 112 ? -5.524 -10.904 -10.840 1.00 86.50 112 SER A CA 1
ATOM 870 C C . SER A 1 112 ? -4.396 -11.760 -11.409 1.00 86.50 112 SER A C 1
ATOM 872 O O . SER A 1 112 ? -4.442 -12.984 -11.311 1.00 86.50 112 SER A O 1
ATOM 874 N N . VAL A 1 113 ? -3.397 -11.127 -12.027 1.00 86.69 113 VAL A N 1
ATOM 875 C CA . VAL A 1 113 ? -2.278 -11.813 -12.686 1.00 86.69 113 VAL A CA 1
ATOM 876 C C . VAL A 1 113 ? -1.063 -11.918 -11.756 1.00 86.69 113 VAL A C 1
ATOM 878 O O . VAL A 1 113 ? -0.197 -12.766 -11.969 1.00 86.69 113 VAL A O 1
ATOM 881 N N . MET A 1 114 ? -0.998 -11.092 -10.706 1.00 89.88 114 MET A N 1
ATOM 882 C CA . MET A 1 114 ? 0.036 -11.176 -9.674 1.00 89.88 114 MET A CA 1
ATOM 883 C C . MET A 1 114 ? 0.034 -12.537 -8.971 1.00 89.88 114 MET A C 1
ATOM 885 O O . MET A 1 114 ? -1.013 -13.109 -8.667 1.00 89.88 114 MET A O 1
ATOM 889 N N . SER A 1 115 ? 1.228 -13.032 -8.637 1.00 91.94 115 SER A N 1
ATOM 890 C CA . SER A 1 115 ? 1.349 -14.177 -7.737 1.00 91.94 115 SER A CA 1
ATOM 891 C C . SER A 1 115 ? 0.885 -13.800 -6.325 1.00 91.94 115 SER A C 1
ATOM 893 O O . SER A 1 115 ? 0.957 -12.640 -5.911 1.00 91.94 115 SER A O 1
ATOM 895 N N . ALA A 1 116 ? 0.435 -14.797 -5.558 1.00 92.62 116 ALA A N 1
ATOM 896 C CA . ALA A 1 116 ? 0.036 -14.586 -4.168 1.00 92.62 116 ALA A CA 1
ATOM 897 C C . ALA A 1 116 ? 1.184 -14.001 -3.327 1.00 92.62 116 ALA A C 1
ATOM 899 O O . ALA A 1 116 ? 0.952 -13.090 -2.539 1.00 92.62 116 ALA A O 1
ATOM 900 N N . ASP A 1 117 ? 2.414 -14.474 -3.542 1.00 93.69 117 ASP A N 1
ATOM 901 C CA . ASP A 1 117 ? 3.597 -13.994 -2.822 1.00 93.69 117 ASP A CA 1
ATOM 902 C C . ASP A 1 117 ? 3.896 -12.521 -3.133 1.00 93.69 117 ASP A C 1
ATOM 904 O O . ASP A 1 117 ? 4.205 -11.751 -2.224 1.00 93.69 117 ASP A O 1
ATOM 908 N N . LEU A 1 118 ? 3.735 -12.102 -4.395 1.00 93.69 118 LEU A N 1
ATOM 909 C CA . LEU A 1 118 ? 3.940 -10.711 -4.797 1.00 93.69 118 LEU A CA 1
ATOM 910 C C . LEU A 1 118 ? 2.877 -9.784 -4.194 1.00 93.69 118 LEU A C 1
ATOM 912 O O . LEU A 1 118 ? 3.219 -8.717 -3.690 1.00 93.69 118 LEU A O 1
ATOM 916 N N . LEU A 1 119 ? 1.604 -10.198 -4.187 1.00 94.81 119 LEU A N 1
ATOM 917 C CA . LEU A 1 119 ? 0.522 -9.443 -3.540 1.00 94.81 119 LEU A CA 1
ATOM 918 C C . LEU A 1 119 ? 0.755 -9.286 -2.034 1.00 94.81 119 LEU A C 1
ATOM 920 O O . LEU A 1 119 ? 0.538 -8.206 -1.485 1.00 94.81 119 LEU A O 1
ATOM 924 N N . VAL A 1 120 ? 1.207 -10.354 -1.375 1.00 95.94 120 VAL A N 1
ATOM 925 C CA . VAL A 1 120 ? 1.521 -10.359 0.059 1.00 95.94 120 VAL A CA 1
ATOM 926 C C . VAL A 1 120 ? 2.699 -9.432 0.366 1.00 95.94 120 VAL A C 1
ATOM 928 O O . VAL A 1 120 ? 2.639 -8.653 1.318 1.00 95.94 120 VAL A O 1
ATOM 931 N N . ALA A 1 121 ? 3.759 -9.474 -0.447 1.00 95.81 121 ALA A N 1
ATOM 932 C CA . ALA A 1 121 ? 4.902 -8.574 -0.311 1.00 95.81 121 ALA A CA 1
ATOM 933 C C . ALA A 1 121 ? 4.503 -7.107 -0.546 1.00 95.81 121 ALA A C 1
ATOM 935 O O . ALA A 1 121 ? 4.901 -6.227 0.217 1.00 95.81 121 ALA A O 1
ATOM 936 N N . LEU A 1 122 ? 3.659 -6.849 -1.550 1.00 96.56 122 LEU A N 1
ATOM 937 C CA . LEU A 1 122 ? 3.129 -5.520 -1.841 1.00 96.56 122 LEU A CA 1
ATOM 938 C C . LEU A 1 122 ? 2.313 -4.968 -0.668 1.00 96.56 122 LEU A C 1
ATOM 940 O O . LEU A 1 122 ? 2.561 -3.852 -0.222 1.00 96.56 122 LEU A O 1
ATOM 944 N N . CYS A 1 123 ? 1.365 -5.747 -0.142 1.00 96.81 123 CYS A N 1
ATOM 945 C CA . CYS A 1 123 ? 0.511 -5.305 0.961 1.00 96.81 123 CYS A CA 1
ATOM 946 C C . CYS A 1 123 ? 1.292 -5.135 2.268 1.00 96.81 123 CYS A C 1
ATOM 948 O O . CYS A 1 123 ? 1.001 -4.218 3.033 1.00 96.81 123 CYS A O 1
ATOM 950 N N . GLN A 1 124 ? 2.322 -5.953 2.499 1.00 95.75 124 GLN A N 1
ATOM 951 C CA . GLN A 1 124 ? 3.253 -5.751 3.609 1.00 95.75 124 GLN A CA 1
ATOM 952 C C . GLN A 1 124 ? 3.999 -4.414 3.480 1.00 95.75 124 GLN A C 1
ATOM 954 O O . GLN A 1 124 ? 4.046 -3.649 4.440 1.00 95.75 124 GLN A O 1
ATOM 959 N N . CYS A 1 125 ? 4.523 -4.105 2.291 1.00 96.81 125 CYS A N 1
ATOM 960 C CA . CYS A 1 125 ? 5.217 -2.844 2.029 1.00 96.81 125 CYS A CA 1
ATOM 961 C C . CYS A 1 125 ? 4.279 -1.628 2.165 1.00 96.81 125 CYS A C 1
ATOM 963 O O . CYS A 1 125 ? 4.644 -0.630 2.783 1.00 96.81 125 CYS A O 1
ATOM 965 N N . LEU A 1 126 ? 3.036 -1.724 1.676 1.00 97.44 126 LEU A N 1
ATOM 966 C CA . LEU A 1 126 ? 2.006 -0.694 1.877 1.00 97.44 126 LEU A CA 1
ATOM 967 C C . LEU A 1 126 ? 1.706 -0.471 3.360 1.00 97.44 126 LEU A C 1
ATOM 969 O O . LEU A 1 126 ? 1.655 0.669 3.812 1.00 97.44 126 LEU A O 1
ATOM 973 N N . ARG A 1 127 ? 1.566 -1.547 4.137 1.00 96.06 127 ARG A N 1
ATOM 974 C CA . ARG A 1 127 ? 1.346 -1.464 5.584 1.00 96.06 127 ARG A CA 1
ATOM 975 C C . ARG A 1 127 ? 2.505 -0.772 6.308 1.00 96.06 127 ARG A C 1
ATOM 977 O O . ARG A 1 127 ? 2.268 -0.024 7.250 1.00 96.06 127 ARG A O 1
ATOM 984 N N . GLU A 1 128 ? 3.744 -0.978 5.868 1.00 94.44 128 GLU A N 1
ATOM 985 C CA . GLU A 1 128 ? 4.905 -0.231 6.372 1.00 94.44 128 GLU A CA 1
ATOM 986 C C . GLU A 1 128 ? 4.851 1.249 5.959 1.00 94.44 128 GLU A C 1
ATOM 988 O O . GLU A 1 128 ? 5.110 2.127 6.784 1.00 94.44 128 GLU A O 1
ATOM 993 N N . GLY A 1 129 ? 4.439 1.537 4.722 1.00 95.38 129 GLY A N 1
ATOM 994 C CA . GLY A 1 129 ? 4.234 2.892 4.203 1.00 95.38 129 GLY A CA 1
ATOM 995 C C . GLY A 1 129 ? 3.155 3.696 4.938 1.00 95.38 129 GLY A C 1
ATOM 996 O O . GLY A 1 129 ? 3.281 4.910 5.060 1.00 95.38 129 GLY A O 1
ATOM 997 N N . MET A 1 130 ? 2.134 3.035 5.497 1.00 95.06 130 MET A N 1
ATOM 998 C CA . MET A 1 130 ? 1.089 3.673 6.319 1.00 95.06 130 MET A CA 1
ATOM 999 C C . MET A 1 130 ? 1.625 4.301 7.613 1.00 95.06 130 MET A C 1
ATOM 1001 O O . MET A 1 130 ? 0.956 5.139 8.216 1.00 95.06 130 MET A O 1
ATOM 1005 N N . THR A 1 131 ? 2.803 3.884 8.076 1.00 90.25 131 THR A N 1
ATOM 1006 C CA . THR A 1 131 ? 3.386 4.423 9.305 1.00 90.25 131 THR A CA 1
ATOM 1007 C C . THR A 1 131 ? 3.863 5.864 9.096 1.00 90.25 131 THR A C 1
ATOM 1009 O O . THR A 1 131 ? 4.338 6.248 8.028 1.00 90.25 131 THR A O 1
ATOM 1012 N N . SER A 1 132 ? 3.792 6.686 10.144 1.00 82.25 132 SER A N 1
ATOM 1013 C CA . SER A 1 132 ? 4.169 8.106 10.073 1.00 82.25 132 SER A C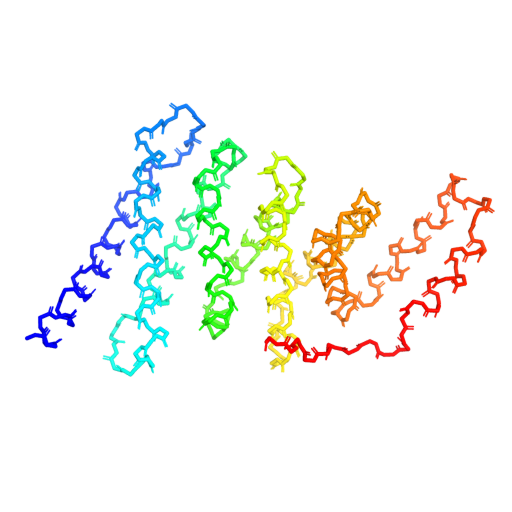A 1
ATOM 1014 C C . SER A 1 132 ? 5.665 8.355 9.819 1.00 82.25 132 SER A C 1
ATOM 1016 O O . SER A 1 132 ? 6.066 9.491 9.566 1.00 82.25 132 SER A O 1
ATOM 1018 N N . GLN A 1 133 ? 6.500 7.311 9.839 1.00 89.00 133 GLN A N 1
ATOM 1019 C CA . GLN A 1 133 ? 7.958 7.416 9.749 1.00 89.00 133 GLN A CA 1
ATOM 1020 C C . GLN A 1 133 ? 8.478 7.895 8.383 1.00 89.00 133 GLN A C 1
ATOM 1022 O O . GLN A 1 133 ? 9.592 8.411 8.312 1.00 89.00 133 GLN A O 1
ATOM 1027 N N . TYR A 1 134 ? 7.681 7.759 7.318 1.00 90.19 134 TYR A N 1
ATOM 1028 C CA . TYR A 1 134 ? 8.061 8.147 5.952 1.00 90.19 134 TYR A CA 1
ATOM 1029 C C . TYR A 1 134 ? 7.386 9.442 5.472 1.00 90.19 134 TYR A C 1
ATOM 1031 O O . TYR A 1 134 ? 7.622 9.899 4.358 1.00 90.19 134 TYR A O 1
ATOM 1039 N N . GLY A 1 135 ? 6.576 10.073 6.325 1.00 91.62 135 GLY A N 1
ATOM 1040 C CA . GLY A 1 135 ? 5.833 11.289 6.000 1.00 91.62 135 GLY A CA 1
ATOM 1041 C C . GLY A 1 135 ? 4.383 11.024 5.594 1.00 91.62 135 GLY A C 1
ATOM 1042 O O . GLY A 1 135 ? 4.022 9.957 5.095 1.00 91.62 135 GLY A O 1
ATOM 1043 N N . SER A 1 136 ? 3.532 12.026 5.820 1.00 92.69 136 SER A N 1
ATOM 1044 C CA . SER A 1 136 ? 2.075 11.898 5.692 1.00 92.69 136 SER A CA 1
ATOM 1045 C C . SER A 1 136 ? 1.610 11.584 4.274 1.00 92.69 136 SER A C 1
ATOM 1047 O O . SER A 1 136 ? 0.643 10.851 4.101 1.00 92.69 136 SER A O 1
ATOM 1049 N N . GLU A 1 137 ? 2.298 12.091 3.252 1.00 94.44 137 GLU A N 1
ATOM 1050 C CA . GLU A 1 137 ? 1.928 11.841 1.859 1.00 94.44 137 GLU A CA 1
ATOM 1051 C C . GLU A 1 137 ? 2.164 10.374 1.453 1.00 94.44 137 GLU A C 1
ATOM 1053 O O . GLU A 1 137 ? 1.317 9.786 0.778 1.00 94.44 137 GLU A O 1
ATOM 1058 N N . ILE A 1 138 ? 3.246 9.746 1.932 1.00 96.00 138 ILE A N 1
ATOM 1059 C CA . ILE A 1 138 ? 3.482 8.305 1.742 1.00 96.00 138 ILE A CA 1
ATOM 1060 C C . ILE A 1 138 ? 2.423 7.492 2.488 1.00 96.00 138 ILE A C 1
ATOM 1062 O O . ILE A 1 138 ? 1.870 6.551 1.915 1.00 96.00 138 ILE A O 1
ATOM 1066 N N . ALA A 1 139 ? 2.077 7.889 3.715 1.00 95.94 139 ALA A N 1
ATOM 1067 C CA . ALA A 1 139 ? 1.018 7.235 4.477 1.00 95.94 139 ALA A CA 1
ATOM 1068 C C . ALA A 1 139 ? -0.339 7.309 3.756 1.00 95.94 139 ALA A C 1
ATOM 1070 O O . ALA A 1 139 ? -0.998 6.283 3.594 1.00 95.94 139 ALA A O 1
ATOM 1071 N N . CYS A 1 140 ? -0.725 8.488 3.250 1.00 96.56 140 CYS A N 1
ATOM 1072 C CA . CYS A 1 140 ? -1.952 8.669 2.464 1.00 96.56 140 CYS A CA 1
ATOM 1073 C C . CYS A 1 140 ? -1.945 7.784 1.215 1.00 96.56 140 CYS A C 1
ATOM 1075 O O . CYS A 1 140 ? -2.855 6.980 1.035 1.00 96.56 140 CYS A O 1
ATOM 1077 N N . THR A 1 141 ? -0.879 7.865 0.414 1.00 97.31 141 THR A N 1
ATOM 1078 C CA . THR A 1 141 ? -0.729 7.088 -0.828 1.00 97.31 141 THR A CA 1
ATOM 1079 C C . THR A 1 141 ? -0.806 5.581 -0.558 1.00 97.31 141 THR A C 1
ATOM 1081 O O . THR A 1 141 ? -1.424 4.835 -1.315 1.00 97.31 141 THR A O 1
ATOM 1084 N N . SER A 1 142 ? -0.220 5.122 0.551 1.00 97.75 142 SER A N 1
ATOM 1085 C CA . SER A 1 142 ? -0.228 3.708 0.937 1.00 97.75 142 SER A CA 1
ATOM 1086 C C . SER A 1 142 ? -1.622 3.224 1.342 1.00 97.75 142 SER A C 1
ATOM 1088 O O . SER A 1 142 ? -2.048 2.145 0.926 1.00 97.75 142 SER A O 1
ATOM 1090 N N . MET A 1 143 ? -2.351 4.024 2.128 1.00 97.81 143 MET A N 1
ATOM 1091 C CA . MET A 1 143 ? -3.732 3.727 2.527 1.00 97.81 143 MET A CA 1
ATOM 1092 C C . MET A 1 143 ? -4.685 3.742 1.335 1.00 97.81 143 MET A C 1
ATOM 1094 O O . MET A 1 143 ? -5.556 2.877 1.230 1.00 97.81 143 MET A O 1
ATOM 1098 N N . GLU A 1 144 ? -4.497 4.687 0.420 1.00 97.69 144 GLU A N 1
ATOM 1099 C CA . GLU A 1 144 ? -5.281 4.794 -0.803 1.00 97.69 144 GLU A CA 1
ATOM 1100 C C . GLU A 1 144 ? -5.065 3.572 -1.706 1.00 97.69 144 GLU A C 1
ATOM 1102 O O . GLU A 1 144 ? -6.030 2.911 -2.096 1.00 97.69 144 GLU A O 1
ATOM 1107 N N . ALA A 1 145 ? -3.808 3.188 -1.946 1.00 97.75 145 ALA A N 1
ATOM 1108 C CA . ALA A 1 145 ? -3.481 2.006 -2.737 1.00 97.75 145 ALA A CA 1
ATOM 1109 C C . ALA A 1 145 ? -4.033 0.719 -2.101 1.00 97.75 145 ALA A C 1
ATOM 1111 O O . ALA A 1 145 ? -4.628 -0.110 -2.794 1.00 97.75 145 ALA A O 1
ATOM 1112 N N . LEU A 1 146 ? -3.902 0.557 -0.778 1.00 97.94 146 LEU A N 1
ATOM 1113 C CA . LEU A 1 146 ? -4.456 -0.600 -0.071 1.00 97.94 146 LEU A CA 1
ATOM 1114 C C . LEU A 1 146 ? -5.988 -0.655 -0.183 1.00 97.94 146 LEU A C 1
ATOM 1116 O O . LEU A 1 146 ? -6.550 -1.726 -0.421 1.00 97.94 146 LEU A O 1
ATOM 1120 N N . THR A 1 147 ? -6.657 0.498 -0.083 1.00 97.44 147 THR A N 1
ATOM 1121 C CA . THR A 1 147 ? -8.111 0.618 -0.273 1.00 97.44 147 THR A CA 1
ATOM 1122 C C . THR A 1 147 ? -8.531 0.127 -1.659 1.00 97.44 147 THR A C 1
ATOM 1124 O O . THR A 1 147 ? -9.514 -0.611 -1.782 1.00 97.44 147 THR A O 1
ATOM 1127 N N . GLU A 1 148 ? -7.791 0.489 -2.709 1.00 96.31 148 GLU A N 1
ATOM 1128 C CA . GLU A 1 148 ? -8.091 0.083 -4.088 1.00 96.31 148 GLU A CA 1
ATOM 1129 C C . GLU A 1 148 ? -7.878 -1.417 -4.333 1.00 96.31 148 GLU A C 1
ATOM 1131 O O . GLU A 1 148 ? -8.697 -2.047 -5.017 1.00 96.31 148 GLU A O 1
ATOM 1136 N N . ILE A 1 149 ? -6.844 -2.009 -3.719 1.00 96.31 149 ILE A N 1
ATOM 1137 C CA . ILE A 1 149 ? -6.586 -3.458 -3.754 1.00 96.31 149 ILE A CA 1
ATOM 1138 C C . ILE A 1 149 ? -7.722 -4.218 -3.063 1.00 96.31 149 ILE A C 1
ATOM 1140 O O . ILE A 1 149 ? -8.326 -5.116 -3.653 1.00 96.31 149 ILE A O 1
ATOM 1144 N N . VAL A 1 150 ? -8.047 -3.852 -1.823 1.00 96.25 150 VAL A N 1
ATOM 1145 C CA . VAL A 1 150 ? -9.121 -4.489 -1.045 1.00 96.25 150 VAL A CA 1
ATOM 1146 C C . VAL A 1 150 ? -10.457 -4.369 -1.786 1.00 96.25 150 VAL A C 1
ATOM 1148 O O . VAL A 1 150 ? -11.202 -5.345 -1.924 1.00 96.25 150 VAL A O 1
ATOM 1151 N N . SER A 1 151 ? -10.727 -3.190 -2.352 1.00 94.62 151 SER A N 1
ATOM 1152 C CA . SER A 1 151 ? -11.938 -2.939 -3.132 1.00 94.62 151 SER A CA 1
ATOM 1153 C C . SER A 1 151 ? -12.003 -3.752 -4.417 1.00 94.62 151 SER A C 1
ATOM 1155 O O . SER A 1 151 ? -13.087 -4.193 -4.797 1.00 94.62 151 SER A O 1
ATOM 1157 N N . TYR A 1 152 ? -10.867 -3.994 -5.073 1.00 94.00 152 TYR A N 1
ATOM 1158 C CA . TYR A 1 152 ? -10.807 -4.833 -6.265 1.00 94.00 152 TYR A CA 1
ATOM 1159 C C . TYR A 1 152 ? -11.264 -6.263 -5.964 1.00 94.00 152 TYR A C 1
ATOM 1161 O O . TYR A 1 152 ? -12.169 -6.773 -6.630 1.00 94.00 152 TYR A O 1
ATOM 1169 N N . PHE A 1 153 ? -10.695 -6.897 -4.935 1.00 93.94 153 PHE A N 1
ATOM 1170 C CA . PHE A 1 153 ? -11.039 -8.275 -4.576 1.00 93.94 153 PHE A CA 1
ATOM 1171 C C . PHE A 1 153 ? -12.500 -8.415 -4.137 1.00 93.94 153 PHE A C 1
ATOM 1173 O O . PHE A 1 153 ? -13.173 -9.371 -4.524 1.00 93.94 153 PHE A O 1
ATOM 1180 N N . MET A 1 154 ? -13.021 -7.435 -3.394 1.00 92.44 154 MET A N 1
ATOM 1181 C CA . MET A 1 154 ? -14.432 -7.425 -3.010 1.00 92.44 154 MET A CA 1
ATOM 1182 C C . MET A 1 154 ? -15.373 -7.233 -4.203 1.00 92.44 154 MET A C 1
ATOM 1184 O O . MET A 1 154 ? -16.346 -7.972 -4.331 1.00 92.44 154 MET A O 1
ATOM 1188 N N . ALA A 1 155 ? -15.096 -6.266 -5.083 1.00 91.31 155 ALA A N 1
ATOM 1189 C CA . ALA A 1 155 ? -15.975 -5.938 -6.206 1.00 91.31 155 ALA A CA 1
ATOM 1190 C C . ALA A 1 155 ? -15.994 -7.024 -7.292 1.00 91.31 155 ALA A C 1
ATOM 1192 O O . ALA A 1 155 ? -17.016 -7.234 -7.942 1.00 91.31 155 ALA A O 1
ATOM 1193 N N . THR A 1 156 ? -14.869 -7.712 -7.495 1.00 89.94 156 THR A N 1
ATOM 1194 C CA . THR A 1 156 ? -14.741 -8.784 -8.495 1.00 89.94 156 THR A CA 1
ATOM 1195 C C . THR A 1 156 ? -15.117 -10.162 -7.958 1.00 89.94 156 THR A C 1
ATOM 1197 O O . THR A 1 156 ? -15.230 -11.104 -8.741 1.00 89.94 156 THR A O 1
ATOM 1200 N N . HIS A 1 157 ? -15.301 -10.300 -6.639 1.00 87.12 157 HIS A N 1
ATOM 1201 C CA . HIS A 1 157 ? -15.419 -11.590 -5.951 1.00 87.12 157 HIS A CA 1
ATOM 1202 C C . HIS A 1 157 ? -14.266 -12.558 -6.278 1.00 87.12 157 HIS A C 1
ATOM 1204 O O . HIS A 1 157 ? -14.439 -13.781 -6.243 1.00 87.12 157 HIS A O 1
ATOM 1210 N N . HIS A 1 158 ? -13.086 -12.025 -6.610 1.00 87.50 158 HIS A N 1
ATOM 1211 C CA . HIS A 1 158 ? -11.912 -12.839 -6.886 1.00 87.50 158 HIS A CA 1
ATOM 1212 C C . HIS A 1 158 ? -11.456 -13.534 -5.591 1.00 87.50 158 HIS A C 1
ATOM 1214 O O . HIS A 1 158 ? -11.363 -12.879 -4.549 1.00 87.50 158 HIS A O 1
ATOM 1220 N N . PRO A 1 159 ? -11.136 -14.845 -5.618 1.00 88.75 159 PRO A N 1
ATOM 1221 C CA . PRO A 1 159 ? -10.588 -15.535 -4.458 1.00 88.75 159 PRO A CA 1
ATOM 1222 C C . PRO A 1 159 ? -9.348 -14.822 -3.914 1.00 88.75 159 PRO A C 1
ATOM 1224 O O . PRO A 1 159 ? -8.392 -14.589 -4.655 1.00 88.75 159 PRO A O 1
ATOM 1227 N N . VAL A 1 160 ? -9.366 -14.496 -2.623 1.00 92.56 160 VAL A N 1
ATOM 1228 C CA . VAL A 1 160 ? -8.232 -13.879 -1.929 1.00 92.56 160 VAL A CA 1
ATOM 1229 C C . VAL A 1 160 ? -7.368 -14.984 -1.318 1.00 92.56 160 VAL A C 1
ATOM 1231 O O . VAL A 1 160 ? -7.902 -15.831 -0.595 1.00 92.56 160 VAL A O 1
ATOM 1234 N N . PRO A 1 161 ? -6.047 -15.012 -1.575 1.00 92.88 161 PRO A N 1
ATOM 1235 C CA . PRO A 1 161 ? -5.143 -15.941 -0.906 1.00 92.88 161 PRO A CA 1
ATOM 1236 C C . PRO A 1 161 ? -5.252 -15.825 0.626 1.00 92.88 161 PRO A C 1
ATOM 1238 O O . PRO A 1 161 ? -5.291 -14.705 1.135 1.00 92.88 161 PRO A O 1
ATOM 1241 N N . PRO A 1 162 ? -5.246 -16.934 1.394 1.00 94.94 162 PRO A N 1
ATOM 1242 C CA . PRO A 1 162 ? -5.447 -16.883 2.846 1.00 94.94 162 PRO A CA 1
ATOM 1243 C C . PRO A 1 162 ? -4.467 -15.967 3.589 1.00 94.94 162 PRO A C 1
ATOM 1245 O O . PRO A 1 162 ? -4.866 -15.262 4.510 1.00 94.94 162 PRO A O 1
ATOM 1248 N N . LEU A 1 163 ? -3.199 -15.944 3.164 1.00 95.50 163 LEU A N 1
ATOM 1249 C CA . LEU A 1 163 ? -2.176 -15.085 3.762 1.00 95.50 163 LEU A CA 1
ATOM 1250 C C . LEU A 1 163 ? -2.443 -13.596 3.497 1.00 95.50 163 LEU A C 1
ATOM 1252 O O . LEU A 1 163 ? -2.260 -12.772 4.387 1.00 95.50 163 LEU A O 1
ATOM 1256 N N . LEU A 1 164 ? -2.933 -13.261 2.300 1.00 95.81 164 LEU A N 1
ATOM 1257 C CA . LEU A 1 164 ? -3.317 -11.896 1.947 1.00 95.81 164 LEU A CA 1
ATOM 1258 C C . LEU A 1 164 ? -4.564 -11.453 2.724 1.00 95.81 164 LEU A C 1
ATOM 1260 O O . LEU A 1 164 ? -4.597 -10.355 3.271 1.00 95.81 164 LEU A O 1
ATOM 1264 N N . ALA A 1 165 ? -5.562 -12.334 2.835 1.00 96.69 165 ALA A N 1
ATOM 1265 C CA . ALA A 1 165 ? -6.750 -12.079 3.645 1.00 96.69 165 ALA A CA 1
ATOM 1266 C C . ALA A 1 165 ? -6.374 -11.814 5.111 1.00 96.69 165 ALA A C 1
ATOM 1268 O O . ALA A 1 165 ? -6.863 -10.860 5.708 1.00 96.69 165 ALA A O 1
ATOM 1269 N N . GLN A 1 166 ? -5.451 -12.609 5.665 1.00 96.25 166 GLN A N 1
ATOM 1270 C CA . GLN A 1 166 ? -4.927 -12.386 7.008 1.00 96.25 166 GLN A CA 1
ATOM 1271 C C . GLN A 1 166 ? -4.227 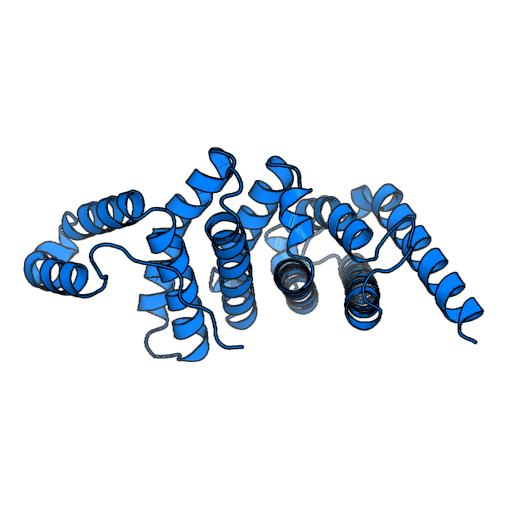-11.024 7.132 1.00 96.25 166 GLN A C 1
ATOM 1273 O O . GLN A 1 166 ? -4.469 -10.315 8.104 1.00 96.25 166 GLN A O 1
ATOM 1278 N N . GLN A 1 167 ? -3.404 -10.625 6.157 1.00 96.50 167 GLN A N 1
ATOM 1279 C CA . GLN A 1 167 ? -2.750 -9.311 6.179 1.00 96.50 167 GLN A CA 1
ATOM 1280 C C . GLN A 1 167 ? -3.748 -8.149 6.187 1.00 96.50 167 GLN A C 1
ATOM 1282 O O . GLN A 1 167 ? -3.534 -7.181 6.918 1.00 96.50 167 GLN A O 1
ATOM 1287 N N . PHE A 1 168 ? -4.846 -8.232 5.428 1.00 97.38 168 PHE A N 1
ATOM 1288 C CA . PHE A 1 168 ? -5.910 -7.224 5.493 1.00 97.38 168 PHE A CA 1
ATOM 1289 C C . PHE A 1 168 ? -6.485 -7.129 6.911 1.00 97.38 168 PHE A C 1
ATOM 1291 O O . PHE A 1 168 ? -6.520 -6.043 7.493 1.00 97.38 168 PHE A O 1
ATOM 1298 N N . SER A 1 169 ? -6.839 -8.264 7.516 1.00 97.31 169 SER A N 1
ATOM 1299 C CA . SER A 1 169 ? -7.358 -8.308 8.888 1.00 97.31 169 SER A CA 1
ATOM 1300 C C . SER A 1 169 ? -6.350 -7.772 9.918 1.00 97.31 169 SER A C 1
ATOM 1302 O O . SER A 1 169 ? -6.727 -7.022 10.818 1.00 97.31 169 SER A O 1
ATOM 1304 N N . ASP A 1 170 ? -5.061 -8.087 9.764 1.00 96.44 170 ASP A N 1
ATOM 1305 C CA . ASP A 1 170 ? -3.973 -7.637 10.647 1.00 96.44 170 ASP A CA 1
ATOM 1306 C C . ASP A 1 170 ? -3.605 -6.147 10.448 1.00 96.44 170 ASP A C 1
ATOM 1308 O O . ASP A 1 170 ? -2.860 -5.568 11.246 1.00 96.44 170 ASP A O 1
ATOM 1312 N N . THR A 1 171 ? -4.143 -5.498 9.408 1.00 97.81 171 THR A N 1
ATOM 1313 C CA . THR A 1 171 ? -3.964 -4.060 9.138 1.00 97.81 171 THR A CA 1
ATOM 1314 C C . THR A 1 171 ? -5.028 -3.192 9.817 1.00 97.81 171 THR A C 1
ATOM 1316 O O . THR A 1 171 ? -4.798 -2.002 10.033 1.00 97.81 171 THR A O 1
ATOM 1319 N N . ILE A 1 172 ? -6.156 -3.776 10.239 1.00 97.50 172 ILE A N 1
ATOM 1320 C CA . ILE A 1 172 ? -7.251 -3.061 10.917 1.00 97.50 172 ILE A CA 1
ATOM 1321 C C . ILE A 1 172 ? -6.770 -2.227 12.120 1.00 97.50 172 ILE A C 1
ATOM 1323 O O . ILE A 1 172 ? -7.136 -1.051 12.181 1.00 97.50 172 ILE A O 1
ATOM 1327 N N . PRO A 1 173 ? -5.953 -2.759 13.058 1.00 96.75 173 PRO A N 1
ATOM 1328 C CA . PRO A 1 173 ? -5.500 -1.979 14.209 1.00 96.75 173 PRO A CA 1
ATOM 1329 C C . PRO A 1 173 ? -4.705 -0.739 13.799 1.00 96.75 173 PRO A C 1
ATOM 1331 O O . PRO A 1 173 ? -4.966 0.341 14.314 1.00 96.75 173 PRO A O 1
ATOM 1334 N N . LEU A 1 174 ? -3.806 -0.882 12.818 1.00 96.94 174 LEU A N 1
ATOM 1335 C CA . LEU A 1 174 ? -2.990 0.222 12.318 1.00 96.94 174 LEU A CA 1
ATOM 1336 C C . LEU A 1 174 ? -3.866 1.310 11.691 1.00 96.94 174 LEU A C 1
ATOM 1338 O O . LEU A 1 174 ? -3.752 2.468 12.067 1.00 96.94 174 LEU A O 1
ATOM 1342 N N . ALA A 1 175 ? -4.784 0.943 10.790 1.00 96.69 175 ALA A N 1
ATOM 1343 C CA . ALA A 1 175 ? -5.681 1.910 10.155 1.00 96.69 175 ALA A CA 1
ATOM 1344 C C . ALA A 1 175 ? -6.567 2.640 11.185 1.00 96.69 175 ALA A C 1
ATOM 1346 O O . ALA A 1 175 ? -6.801 3.845 11.073 1.00 96.69 175 ALA A O 1
ATOM 1347 N N . PHE A 1 176 ? -7.029 1.926 12.217 1.00 95.81 176 PHE A N 1
ATOM 1348 C CA . PHE A 1 176 ? -7.791 2.509 13.319 1.00 95.81 176 PHE A CA 1
ATOM 1349 C C . PHE A 1 176 ? -6.958 3.488 14.154 1.00 95.81 176 PHE A C 1
ATOM 1351 O O . PHE A 1 176 ? -7.411 4.601 14.422 1.00 95.81 176 PHE A O 1
ATOM 1358 N N . GLU A 1 177 ? -5.737 3.109 14.532 1.00 94.69 177 GLU A N 1
ATOM 1359 C CA . GLU A 1 177 ? -4.803 3.984 15.246 1.00 94.69 177 GLU A CA 1
ATOM 1360 C C . GLU A 1 177 ? -4.491 5.240 14.423 1.00 94.69 177 GLU A C 1
ATOM 1362 O O . GLU A 1 177 ? -4.599 6.347 14.947 1.00 94.69 177 GLU A O 1
ATOM 1367 N N . THR A 1 178 ? -4.255 5.105 13.113 1.00 94.38 178 THR A N 1
ATOM 1368 C CA . THR A 1 178 ? -4.035 6.248 12.215 1.00 94.38 178 THR A CA 1
ATOM 1369 C C . THR A 1 178 ? -5.232 7.206 12.188 1.00 94.38 178 THR A C 1
ATOM 1371 O O . THR A 1 178 ? -5.029 8.422 12.198 1.00 94.38 178 THR A O 1
ATOM 1374 N N . CYS A 1 179 ? -6.474 6.701 12.209 1.00 93.75 179 CYS A N 1
ATOM 1375 C CA . CYS A 1 179 ? -7.669 7.552 12.306 1.00 93.75 179 CYS A CA 1
ATOM 1376 C C . CYS A 1 179 ? -7.681 8.376 13.602 1.00 93.75 179 CYS A C 1
ATOM 1378 O O . CYS A 1 179 ? -8.047 9.552 13.588 1.00 93.75 179 CYS A O 1
ATOM 1380 N N . LEU A 1 180 ? -7.300 7.764 14.726 1.00 92.00 180 LEU A N 1
ATOM 1381 C CA . LEU A 1 180 ? -7.292 8.430 16.027 1.00 92.00 180 LEU A CA 1
ATOM 1382 C C . LEU A 1 180 ? -6.162 9.453 16.147 1.00 92.00 180 LEU A C 1
ATOM 1384 O O . LEU A 1 180 ? -6.392 10.560 16.629 1.00 92.00 180 LEU A O 1
ATOM 1388 N N . GLU A 1 181 ? -4.958 9.098 15.704 1.00 92.94 181 GLU A N 1
ATOM 1389 C CA . GLU A 1 181 ? -3.781 9.969 15.770 1.00 92.94 181 GLU A CA 1
ATOM 1390 C C . GLU A 1 181 ? -3.939 11.216 14.899 1.00 92.94 181 GLU A C 1
ATOM 1392 O O . GLU A 1 181 ? -3.464 12.291 15.264 1.00 92.94 181 GLU A O 1
ATOM 1397 N N . ASN A 1 182 ? -4.650 11.091 13.777 1.00 90.94 182 ASN A N 1
ATOM 1398 C CA . ASN A 1 182 ? -4.755 12.146 12.778 1.00 90.94 182 ASN A CA 1
ATOM 1399 C C . ASN A 1 182 ? -6.149 12.779 12.697 1.00 90.94 182 ASN A C 1
ATOM 1401 O O . ASN A 1 182 ? -6.480 13.410 11.698 1.00 90.94 182 ASN A O 1
ATOM 1405 N N . SER A 1 183 ? -6.969 12.679 13.749 1.00 89.12 183 SER A N 1
ATOM 1406 C CA . SER A 1 183 ? -8.362 13.165 13.754 1.00 89.12 183 SER A CA 1
ATOM 1407 C C . SER A 1 183 ? -8.538 14.661 13.444 1.00 89.12 183 SER A C 1
ATOM 1409 O O . SER A 1 183 ? -9.648 15.114 13.177 1.00 89.12 183 SER A O 1
ATOM 1411 N N . CYS A 1 184 ? -7.463 15.449 13.530 1.00 87.56 184 CYS A N 1
ATOM 1412 C CA . CYS A 1 184 ? -7.452 16.884 13.239 1.00 87.56 184 CYS A CA 1
ATOM 1413 C C . CYS A 1 184 ? -6.894 17.222 11.843 1.00 87.56 184 CYS A C 1
ATOM 1415 O O . CYS A 1 184 ? -6.966 18.378 11.426 1.00 87.56 184 CYS A O 1
ATOM 1417 N N . GLU A 1 185 ? -6.333 16.245 11.126 1.00 90.56 185 GLU A N 1
ATOM 1418 C CA . GLU A 1 185 ? -5.719 16.416 9.809 1.00 90.56 185 GLU A CA 1
ATOM 1419 C C . GLU A 1 185 ? -6.586 15.761 8.730 1.00 90.56 185 GLU A C 1
ATOM 1421 O O . GLU A 1 185 ? -6.442 14.582 8.417 1.00 90.56 185 GLU A O 1
ATOM 1426 N N . ASN A 1 186 ? -7.490 16.549 8.139 1.00 89.38 186 ASN A N 1
ATOM 1427 C CA . ASN A 1 186 ? -8.535 16.051 7.234 1.00 89.38 186 ASN A CA 1
ATOM 1428 C C . ASN A 1 186 ? -8.027 15.102 6.136 1.00 89.38 186 ASN A C 1
ATOM 1430 O O . ASN A 1 186 ? -8.678 14.100 5.869 1.00 89.38 186 ASN A O 1
ATOM 1434 N N . THR A 1 187 ? -6.895 15.401 5.493 1.00 91.75 187 THR A N 1
ATOM 1435 C CA . THR A 1 187 ? -6.391 14.597 4.367 1.00 91.75 187 THR A CA 1
ATOM 1436 C C . THR A 1 187 ? -6.063 13.168 4.794 1.00 91.75 187 THR A C 1
ATOM 1438 O O . THR A 1 187 ? -6.653 12.219 4.287 1.00 91.75 187 THR A O 1
ATOM 1441 N N . ILE A 1 188 ? -5.168 13.011 5.769 1.00 93.44 188 ILE A N 1
ATOM 1442 C CA . ILE A 1 188 ? -4.748 11.693 6.251 1.00 93.44 188 ILE A CA 1
ATOM 1443 C C . ILE A 1 188 ? -5.877 10.990 7.015 1.00 93.44 188 ILE A C 1
ATOM 1445 O O . ILE A 1 188 ? -6.027 9.777 6.899 1.00 93.44 188 ILE A O 1
ATOM 1449 N N . PHE A 1 189 ? -6.730 11.740 7.720 1.00 94.31 189 PHE A N 1
ATOM 1450 C CA . PHE A 1 189 ? -7.910 11.195 8.385 1.00 94.31 189 PHE A CA 1
ATOM 1451 C C . PHE A 1 189 ? -8.893 10.562 7.395 1.00 94.31 189 PHE A C 1
ATOM 1453 O O . PHE A 1 189 ? -9.405 9.469 7.645 1.00 94.31 189 PHE A O 1
ATOM 1460 N N . ASN A 1 190 ? -9.144 11.221 6.261 1.00 94.44 190 ASN A N 1
ATOM 1461 C CA . ASN A 1 190 ? -10.051 10.717 5.232 1.00 94.44 190 ASN A CA 1
ATOM 1462 C C . ASN A 1 190 ? -9.513 9.441 4.572 1.00 94.44 190 ASN A C 1
ATOM 1464 O O . ASN A 1 190 ? -10.282 8.495 4.367 1.00 94.44 190 ASN A O 1
ATOM 1468 N N . GLU A 1 191 ? -8.208 9.376 4.290 1.00 95.81 191 GLU A N 1
ATOM 1469 C CA . GLU A 1 191 ? -7.598 8.161 3.737 1.00 95.81 191 GLU A CA 1
ATOM 1470 C C . GLU A 1 191 ? -7.561 7.020 4.755 1.00 95.81 191 GLU A C 1
ATOM 1472 O O . GLU A 1 191 ? -7.919 5.890 4.422 1.00 95.81 191 GLU A O 1
ATOM 1477 N N . ALA A 1 192 ? -7.241 7.310 6.019 1.00 96.31 192 ALA A N 1
ATOM 1478 C CA . ALA A 1 192 ? -7.288 6.318 7.091 1.00 96.31 192 ALA A CA 1
ATOM 1479 C C . ALA A 1 192 ? -8.701 5.761 7.288 1.00 96.31 192 ALA A C 1
ATOM 1481 O O . ALA A 1 192 ? -8.880 4.547 7.386 1.00 96.31 192 ALA A O 1
ATOM 1482 N N . THR A 1 193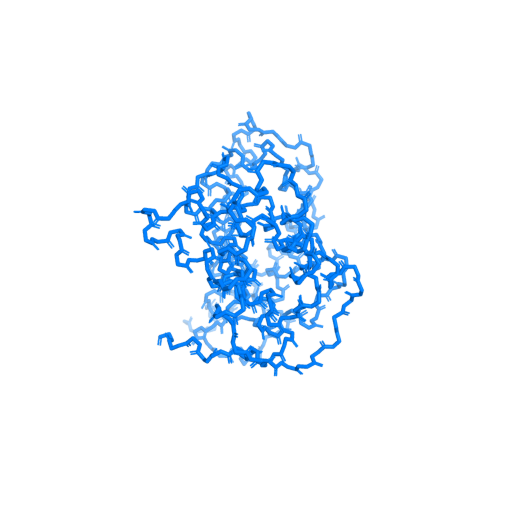 ? -9.713 6.630 7.260 1.00 94.81 193 THR A N 1
ATOM 1483 C CA . THR A 1 193 ? -11.119 6.229 7.388 1.00 94.81 193 THR A CA 1
ATOM 1484 C C . THR A 1 193 ? -11.565 5.387 6.195 1.00 94.81 193 THR A C 1
ATOM 1486 O O . THR A 1 193 ? -12.225 4.366 6.382 1.00 94.81 193 THR A O 1
ATOM 1489 N N . SER A 1 194 ? -11.183 5.772 4.973 1.00 95.56 194 SER A N 1
ATOM 1490 C CA . SER A 1 194 ? -11.488 5.008 3.755 1.00 95.56 194 SER A CA 1
ATOM 1491 C C . SER A 1 194 ? -10.860 3.614 3.794 1.00 95.56 194 SER A C 1
ATOM 1493 O O . SER A 1 194 ? -11.542 2.615 3.551 1.00 95.56 194 SER A O 1
ATOM 1495 N N . CYS A 1 195 ? -9.583 3.548 4.172 1.00 97.50 195 CYS A N 1
ATOM 1496 C CA . CYS A 1 195 ? -8.843 2.304 4.319 1.00 97.50 195 CYS A CA 1
ATOM 1497 C C . CYS A 1 195 ? -9.478 1.411 5.385 1.00 97.50 195 CYS A C 1
ATOM 1499 O O . CYS A 1 195 ? -9.881 0.286 5.081 1.00 97.50 195 CYS A O 1
ATOM 1501 N N . LEU A 1 196 ? -9.688 1.934 6.595 1.00 97.06 196 LEU A N 1
ATOM 1502 C CA . LEU A 1 196 ? -10.335 1.208 7.684 1.00 97.06 196 LEU A CA 1
ATOM 1503 C C . LEU A 1 196 ? -11.721 0.693 7.277 1.00 97.06 196 LEU A C 1
ATOM 1505 O O . LEU A 1 196 ? -12.028 -0.476 7.501 1.00 97.06 196 LEU A O 1
ATOM 1509 N N . TYR A 1 197 ? -12.545 1.527 6.641 1.00 95.44 197 TYR A N 1
ATOM 1510 C CA . TYR A 1 197 ? -13.873 1.122 6.186 1.00 95.44 197 TYR A CA 1
ATOM 1511 C C . TYR A 1 197 ? -13.811 -0.021 5.168 1.00 95.44 197 TYR A C 1
ATOM 1513 O O . TYR A 1 197 ? -14.586 -0.974 5.268 1.00 95.44 197 TYR A O 1
ATOM 1521 N N . SER A 1 198 ? -12.872 0.031 4.217 1.00 96.38 198 SER A N 1
ATOM 1522 C CA . SER A 1 198 ? -12.684 -1.047 3.241 1.00 96.38 198 SER A CA 1
ATOM 1523 C C . SER A 1 198 ? -12.276 -2.365 3.912 1.00 96.38 198 SER A C 1
ATOM 1525 O O . SER A 1 198 ? -12.836 -3.412 3.589 1.00 96.38 198 SER A O 1
ATOM 1527 N N . LEU A 1 199 ? -11.394 -2.317 4.915 1.00 97.06 199 LEU A N 1
ATOM 1528 C CA . LEU A 1 199 ? -10.970 -3.489 5.685 1.00 97.06 199 LEU A CA 1
ATOM 1529 C C . LEU A 1 199 ? -12.115 -4.068 6.529 1.00 97.06 199 LEU A C 1
ATOM 1531 O O . LEU A 1 199 ? -12.270 -5.284 6.609 1.00 97.06 199 LEU A O 1
ATOM 1535 N N . ILE A 1 200 ? -12.959 -3.211 7.110 1.00 95.25 200 ILE A N 1
ATOM 1536 C CA . ILE A 1 200 ? -14.165 -3.624 7.842 1.00 95.25 200 ILE A CA 1
ATOM 1537 C C . ILE A 1 200 ? -15.171 -4.304 6.908 1.00 95.25 200 ILE A C 1
ATOM 1539 O O . ILE A 1 200 ? -15.756 -5.322 7.276 1.00 95.25 200 ILE A O 1
ATOM 1543 N N . CYS A 1 201 ? -15.383 -3.754 5.707 1.00 93.56 201 CYS A N 1
ATOM 1544 C CA . CYS A 1 201 ? -16.242 -4.378 4.699 1.00 93.56 201 CYS A CA 1
ATOM 1545 C C . CYS A 1 201 ? -15.717 -5.761 4.294 1.00 93.56 201 CYS A C 1
ATOM 1547 O O . CYS A 1 201 ? -16.511 -6.668 4.051 1.00 93.56 201 CYS A O 1
ATOM 1549 N N . PHE A 1 202 ? -14.393 -5.920 4.234 1.00 94.88 202 PHE A N 1
ATOM 1550 C CA . PHE A 1 202 ? -13.748 -7.182 3.892 1.00 94.88 202 PHE A CA 1
ATOM 1551 C C . PHE A 1 202 ? -13.868 -8.232 5.009 1.00 94.88 202 PHE A C 1
ATOM 1553 O O . PHE A 1 202 ? -14.273 -9.363 4.745 1.00 94.88 202 PHE A O 1
ATOM 1560 N N . ASP A 1 203 ? -13.539 -7.870 6.254 1.00 94.62 203 ASP A N 1
ATOM 1561 C CA . ASP A 1 203 ? -13.553 -8.779 7.406 1.00 94.62 203 ASP A CA 1
ATOM 1562 C C . ASP A 1 203 ? -14.103 -8.095 8.670 1.00 94.62 203 ASP A C 1
ATOM 1564 O O . ASP A 1 203 ? -13.382 -7.730 9.608 1.00 94.62 203 ASP A O 1
ATOM 1568 N N . LYS A 1 204 ? -15.434 -7.972 8.723 1.00 91.88 204 LYS A N 1
ATOM 1569 C CA . LYS A 1 204 ? -16.149 -7.443 9.895 1.00 91.88 204 LYS A CA 1
ATOM 1570 C C . LYS A 1 204 ? -15.845 -8.245 11.166 1.00 91.88 204 LYS A C 1
ATOM 1572 O O . LYS A 1 204 ? -15.780 -7.676 12.253 1.00 91.88 204 LYS A O 1
ATOM 1577 N N . VAL A 1 205 ? -15.630 -9.556 11.051 1.00 93.69 205 VAL A N 1
ATOM 1578 C CA . VAL A 1 205 ? -15.367 -10.426 12.207 1.00 93.69 205 VAL A CA 1
ATOM 1579 C C . VAL A 1 205 ? -14.012 -10.097 12.836 1.00 93.69 205 VAL A C 1
ATOM 1581 O O . VAL A 1 205 ? -13.889 -10.092 14.064 1.00 93.69 205 VAL A O 1
ATOM 1584 N N . ALA A 1 206 ? -12.992 -9.797 12.028 1.00 95.50 206 ALA A N 1
ATOM 1585 C CA . ALA A 1 206 ? -11.716 -9.306 12.537 1.00 95.50 206 ALA A CA 1
ATOM 1586 C C . ALA A 1 206 ? -11.847 -7.949 13.229 1.00 95.50 206 ALA A C 1
ATOM 1588 O O . ALA A 1 206 ? -11.288 -7.783 14.316 1.00 95.50 206 ALA A O 1
ATOM 1589 N N . PHE A 1 207 ? -12.626 -7.023 12.667 1.00 94.88 207 PHE A N 1
ATOM 1590 C CA . PHE A 1 207 ? -12.893 -5.741 13.318 1.00 94.88 207 PHE A CA 1
ATOM 1591 C C . PHE A 1 207 ? -13.617 -5.910 14.662 1.00 94.88 207 PHE A C 1
ATOM 1593 O O . PHE A 1 207 ? -13.160 -5.383 15.675 1.00 94.88 207 PHE A O 1
ATOM 1600 N N . ASP A 1 208 ? -14.685 -6.711 14.714 1.00 92.62 208 ASP A N 1
ATOM 1601 C CA . ASP A 1 208 ? -15.435 -6.982 15.948 1.00 92.62 208 ASP A CA 1
ATOM 1602 C C . ASP A 1 208 ? -14.526 -7.608 17.029 1.00 92.62 208 ASP A C 1
ATOM 1604 O O . ASP A 1 208 ? -14.605 -7.261 18.215 1.00 92.62 208 ASP A O 1
ATOM 1608 N N . ARG A 1 209 ? -13.614 -8.507 16.626 1.00 94.69 209 ARG A N 1
ATOM 1609 C CA . ARG A 1 209 ? -12.602 -9.105 17.512 1.00 94.69 209 ARG A CA 1
ATOM 1610 C C . ARG A 1 209 ? -11.623 -8.056 18.041 1.00 94.69 209 ARG A C 1
ATOM 1612 O O . ARG A 1 209 ? -11.368 -8.035 19.246 1.00 94.69 209 ARG A O 1
ATOM 1619 N N . PHE A 1 210 ? -11.111 -7.187 17.171 1.00 94.62 210 PHE A N 1
ATOM 1620 C CA . PHE A 1 210 ? -10.228 -6.083 17.548 1.00 94.62 210 PHE A CA 1
ATOM 1621 C C . PHE A 1 210 ? -10.905 -5.137 18.552 1.00 94.62 210 PHE A C 1
ATOM 1623 O O . PHE A 1 210 ? -10.359 -4.895 19.630 1.00 94.62 210 PHE A O 1
ATOM 1630 N N . VAL A 1 211 ? -12.130 -4.684 18.265 1.00 92.19 211 VAL A N 1
ATOM 1631 C CA . VAL A 1 211 ? -12.909 -3.817 19.164 1.00 92.19 211 VAL A CA 1
ATOM 1632 C C . VAL A 1 211 ? -13.143 -4.498 20.511 1.00 92.19 211 VAL A C 1
ATOM 1634 O O . VAL A 1 211 ? -12.938 -3.887 21.558 1.00 92.19 211 VAL A O 1
ATOM 1637 N N . THR A 1 212 ? -13.513 -5.781 20.516 1.00 91.38 212 THR A N 1
ATOM 1638 C CA . THR A 1 212 ? -13.729 -6.539 21.759 1.00 91.38 212 THR A CA 1
ATOM 1639 C C . THR A 1 212 ? -12.461 -6.600 22.610 1.00 91.38 212 THR A C 1
ATOM 1641 O O . THR A 1 212 ? -12.511 -6.356 23.819 1.00 91.38 212 THR A O 1
ATOM 1644 N N . GLN A 1 213 ? -11.312 -6.872 21.988 1.00 92.00 213 GLN A N 1
ATOM 1645 C CA . GLN A 1 213 ? -10.021 -6.882 22.670 1.00 92.00 213 GLN A CA 1
ATOM 1646 C C . GLN A 1 213 ? -9.677 -5.492 23.224 1.00 92.00 213 GLN A C 1
ATOM 1648 O O . GLN A 1 213 ? -9.328 -5.367 24.401 1.00 92.00 213 GLN A O 1
ATOM 1653 N N . MET A 1 214 ? -9.856 -4.439 22.428 1.00 90.31 214 MET A N 1
ATOM 1654 C CA . MET A 1 214 ? -9.621 -3.060 22.852 1.00 90.31 214 MET A CA 1
ATOM 1655 C C . MET A 1 214 ? -10.498 -2.678 24.057 1.00 90.31 214 MET A C 1
ATOM 1657 O O . MET A 1 214 ? -9.991 -2.145 25.045 1.00 90.31 214 MET A O 1
ATOM 1661 N N . LEU A 1 215 ? -11.793 -3.006 24.033 1.00 88.62 215 LEU A N 1
ATOM 1662 C CA . LEU A 1 215 ? -12.737 -2.721 25.123 1.00 88.62 215 LEU A CA 1
ATOM 1663 C C . LEU A 1 215 ? -12.457 -3.517 26.403 1.00 88.62 215 LEU A C 1
ATOM 1665 O O . LEU A 1 215 ? -12.844 -3.071 27.483 1.00 88.62 215 LEU A O 1
ATOM 1669 N N . SER A 1 216 ? -11.807 -4.679 26.290 1.00 89.00 216 SER A N 1
ATOM 1670 C CA . SER A 1 216 ? -11.388 -5.495 27.439 1.00 89.00 216 SER A CA 1
ATOM 1671 C C . SER A 1 216 ? -10.149 -4.945 28.159 1.00 89.00 216 SER A C 1
ATOM 1673 O O . SER A 1 216 ? -9.814 -5.389 29.259 1.00 89.00 216 SER A O 1
ATOM 1675 N N . THR A 1 217 ? -9.466 -3.965 27.561 1.00 90.19 217 THR A N 1
ATOM 1676 C CA . THR A 1 217 ? -8.265 -3.358 28.139 1.00 90.19 217 THR A CA 1
ATOM 1677 C C . THR A 1 217 ? -8.634 -2.486 29.337 1.00 90.19 217 THR A C 1
ATOM 1679 O O . THR A 1 217 ? -9.508 -1.627 29.242 1.00 90.19 217 THR A O 1
ATOM 1682 N N . LYS A 1 218 ? -7.927 -2.657 30.465 1.00 83.88 218 LYS A N 1
ATOM 1683 C CA . LYS A 1 218 ? -8.207 -1.937 31.726 1.00 83.88 218 LYS A CA 1
ATOM 1684 C C . LYS A 1 218 ? -8.237 -0.412 31.581 1.00 83.88 218 LYS A C 1
ATOM 1686 O O . LYS A 1 218 ? -9.014 0.243 32.263 1.00 83.88 218 LYS A O 1
ATOM 1691 N N . SER A 1 219 ? -7.425 0.159 30.689 1.00 86.75 219 SER A N 1
ATOM 1692 C CA . SER A 1 219 ? -7.421 1.605 30.414 1.00 86.75 219 SER A CA 1
ATOM 1693 C C . SER A 1 219 ? -8.759 2.122 29.879 1.00 86.75 219 SER A C 1
ATOM 1695 O O . SER A 1 219 ? -9.080 3.291 30.067 1.00 86.75 219 SER A O 1
ATOM 1697 N N . ASN A 1 220 ? -9.547 1.251 29.246 1.00 87.06 220 ASN A N 1
ATOM 1698 C CA . ASN A 1 220 ? -10.786 1.601 28.560 1.00 87.06 220 ASN A CA 1
ATOM 1699 C C . ASN A 1 220 ? -12.034 1.266 29.389 1.00 87.06 220 ASN A C 1
ATOM 1701 O O . ASN A 1 220 ? -13.144 1.567 28.956 1.00 87.06 220 ASN A O 1
ATOM 1705 N N . GLU A 1 221 ? -11.883 0.680 30.582 1.00 85.62 221 GLU A N 1
ATOM 1706 C CA . GLU A 1 221 ? -12.996 0.202 31.413 1.00 85.62 221 GLU A CA 1
ATOM 1707 C C . GLU A 1 221 ? -14.010 1.318 31.718 1.00 85.62 221 GLU A C 1
ATOM 1709 O O . GLU A 1 221 ? -15.214 1.133 31.540 1.00 85.62 221 GLU A O 1
ATOM 1714 N N . ALA A 1 222 ? -13.521 2.515 32.057 1.00 87.06 222 ALA A N 1
ATOM 1715 C CA . ALA A 1 222 ? -14.358 3.678 32.356 1.00 87.06 222 ALA A CA 1
ATOM 1716 C C . ALA A 1 222 ? -15.185 4.176 31.153 1.00 87.06 222 ALA A C 1
ATOM 1718 O O . ALA A 1 222 ? -16.258 4.746 31.342 1.00 87.06 222 ALA A O 1
ATOM 1719 N N . ALA A 1 223 ? -14.706 3.959 29.923 1.00 87.69 223 ALA A N 1
ATOM 1720 C CA . ALA A 1 223 ? -15.366 4.386 28.686 1.00 87.69 223 ALA A CA 1
ATOM 1721 C C . ALA A 1 223 ? -16.039 3.228 27.924 1.00 87.69 223 ALA A C 1
ATOM 1723 O O . ALA A 1 223 ? -16.684 3.461 26.903 1.00 87.69 223 ALA A O 1
ATOM 1724 N N . SER A 1 224 ? -15.922 1.988 28.415 1.00 86.00 224 SER A N 1
ATOM 1725 C CA . SER A 1 224 ? -16.254 0.764 27.673 1.00 86.00 224 SER A CA 1
ATOM 1726 C C . SER A 1 224 ? -17.705 0.726 27.187 1.00 86.00 224 SER A C 1
ATOM 1728 O O . SER A 1 224 ? -17.966 0.348 26.047 1.00 86.00 224 SER A O 1
ATOM 1730 N N . ASN A 1 225 ? -18.655 1.160 28.022 1.00 85.44 225 ASN A N 1
ATOM 1731 C CA . ASN A 1 225 ? -20.073 1.190 27.650 1.00 85.44 225 ASN A CA 1
ATOM 1732 C C . ASN A 1 225 ? -20.358 2.203 26.542 1.00 85.44 225 ASN A C 1
ATOM 1734 O O . ASN A 1 225 ? -20.987 1.841 25.554 1.00 85.44 225 ASN A O 1
ATOM 1738 N N . LYS A 1 226 ? -19.822 3.424 26.666 1.00 89.25 226 LYS A N 1
ATOM 1739 C CA . LYS A 1 226 ? -19.981 4.459 25.641 1.00 89.25 226 LYS A CA 1
ATOM 1740 C C . LYS A 1 226 ? -19.347 4.025 24.321 1.00 89.25 226 LYS A C 1
ATOM 1742 O O . LYS A 1 226 ? -19.988 4.098 23.286 1.00 89.25 226 LYS A O 1
ATOM 1747 N N . LEU A 1 227 ? -18.113 3.522 24.355 1.00 86.25 227 LEU A N 1
ATOM 1748 C CA . LEU A 1 227 ? -17.427 3.058 23.148 1.00 86.25 227 LEU A CA 1
ATOM 1749 C C . LEU A 1 227 ? -18.206 1.937 22.450 1.00 86.25 227 LEU A C 1
ATOM 1751 O O . LEU A 1 227 ? -18.318 1.945 21.232 1.00 86.25 227 LEU A O 1
ATOM 1755 N N . ARG A 1 228 ? -18.783 0.996 23.206 1.00 85.38 228 ARG A N 1
ATOM 1756 C CA . ARG A 1 228 ? -19.602 -0.085 22.640 1.00 85.38 228 ARG A CA 1
ATOM 1757 C C . ARG A 1 228 ? -20.838 0.439 21.907 1.00 85.38 228 ARG A C 1
ATOM 1759 O O . ARG A 1 228 ? -21.163 -0.088 20.848 1.00 85.38 228 ARG A O 1
ATOM 1766 N N . GLU A 1 229 ? -21.508 1.448 22.459 1.00 87.38 229 GLU A N 1
ATOM 1767 C CA . GLU A 1 229 ? -22.655 2.100 21.815 1.00 87.38 229 GLU A CA 1
ATOM 1768 C C . GLU A 1 229 ? -22.240 2.816 20.524 1.00 87.38 229 GLU A C 1
ATOM 1770 O O . GLU A 1 229 ? -22.861 2.603 19.486 1.00 87.38 229 GLU A O 1
ATOM 1775 N N . GLU A 1 230 ? -21.151 3.587 20.558 1.00 89.56 230 GLU A N 1
ATOM 1776 C CA . GLU A 1 230 ? -20.637 4.296 19.377 1.00 89.56 230 GLU A CA 1
ATOM 1777 C C . GLU A 1 230 ? -20.199 3.318 18.274 1.00 89.56 230 GLU A C 1
ATOM 1779 O O . GLU A 1 230 ? -20.542 3.512 17.113 1.00 89.56 230 GLU A O 1
ATOM 1784 N N . PHE A 1 231 ? -19.515 2.217 18.612 1.00 85.81 231 PHE A N 1
ATOM 1785 C CA . PHE A 1 231 ? -19.138 1.194 17.626 1.00 85.81 231 PHE A CA 1
ATOM 1786 C C . PHE A 1 231 ? -20.344 0.484 17.012 1.00 85.81 231 PHE A C 1
ATOM 1788 O O . PHE A 1 231 ? -20.322 0.177 15.822 1.00 85.81 231 PHE A O 1
ATOM 1795 N N . ALA A 1 232 ? -21.397 0.239 17.798 1.00 83.06 232 ALA A N 1
ATOM 1796 C CA . ALA A 1 232 ? -22.639 -0.328 17.284 1.00 83.06 232 ALA A CA 1
ATOM 1797 C C . ALA A 1 232 ? -23.377 0.644 16.346 1.00 83.06 232 ALA A C 1
ATOM 1799 O O . ALA A 1 232 ? -24.074 0.199 15.441 1.00 83.06 232 ALA A O 1
ATOM 1800 N N . ALA A 1 233 ? -23.216 1.955 16.545 1.00 84.94 233 ALA A N 1
ATOM 1801 C CA . ALA A 1 233 ? -23.786 2.987 15.681 1.00 84.94 233 ALA A CA 1
ATOM 1802 C C . ALA A 1 233 ? -22.920 3.306 14.445 1.00 84.94 233 ALA A C 1
ATOM 1804 O O . ALA A 1 233 ? -23.436 3.841 13.464 1.00 84.94 233 ALA A O 1
ATOM 1805 N N . LEU A 1 234 ? -21.619 2.999 14.487 1.00 80.75 234 LEU A N 1
ATOM 1806 C CA . LEU A 1 234 ? -20.640 3.385 13.465 1.00 80.75 234 LEU A CA 1
ATOM 1807 C C . LEU A 1 234 ? -20.858 2.688 12.116 1.00 80.75 234 LEU A C 1
ATOM 1809 O O . LEU A 1 234 ? -20.557 3.263 11.071 1.00 80.75 234 LEU A O 1
ATOM 1813 N N . LEU A 1 235 ? -21.349 1.448 12.128 1.00 76.38 235 LEU A N 1
ATOM 1814 C CA . LEU A 1 235 ? -21.473 0.616 10.935 1.00 76.38 235 LEU A CA 1
ATOM 1815 C C . LEU A 1 235 ? -22.915 0.127 10.763 1.00 76.38 235 LEU A C 1
ATOM 1817 O O . LEU A 1 235 ? -23.532 -0.290 11.741 1.00 76.38 235 LEU A O 1
ATOM 1821 N N . PRO A 1 236 ? -23.451 0.113 9.530 1.00 75.19 236 PRO A N 1
ATOM 1822 C CA . PRO A 1 236 ? -24.683 -0.614 9.249 1.00 75.19 236 PRO A CA 1
ATOM 1823 C C . PRO A 1 236 ? -24.465 -2.124 9.451 1.00 75.19 236 PRO A C 1
ATOM 1825 O O . PRO A 1 236 ? -23.335 -2.603 9.354 1.00 75.19 236 PRO A O 1
ATOM 1828 N N . ASP A 1 237 ? -25.547 -2.881 9.669 1.00 68.75 237 ASP A N 1
ATOM 1829 C CA . ASP A 1 237 ? -25.484 -4.336 9.907 1.00 68.75 237 ASP A CA 1
ATOM 1830 C C . ASP A 1 237 ? -24.703 -5.091 8.809 1.00 68.75 237 ASP A C 1
ATOM 1832 O O . ASP A 1 237 ? -23.959 -6.029 9.100 1.00 68.75 237 ASP A O 1
ATOM 1836 N N . GLU A 1 238 ? -24.820 -4.632 7.557 1.00 70.44 238 GLU A N 1
ATOM 1837 C CA . GLU A 1 238 ? -24.020 -5.077 6.412 1.00 70.44 238 GLU A CA 1
ATOM 1838 C C . GLU A 1 238 ? -23.302 -3.880 5.761 1.00 70.44 238 GLU A C 1
ATOM 1840 O O . GLU A 1 238 ? -23.893 -3.193 4.915 1.00 70.44 238 GLU A O 1
ATOM 1845 N N . PRO A 1 239 ? -22.037 -3.600 6.120 1.00 72.44 239 PRO A N 1
ATOM 1846 C CA . PRO A 1 239 ? -21.253 -2.583 5.437 1.00 72.44 239 PRO A CA 1
ATOM 1847 C C . PRO A 1 239 ? -20.949 -3.046 4.006 1.00 72.44 239 PRO A C 1
ATOM 1849 O O . PRO A 1 239 ? -20.522 -4.176 3.771 1.00 72.44 239 PRO A O 1
ATOM 1852 N N . LYS A 1 240 ? -21.219 -2.175 3.031 1.00 72.94 240 LYS A N 1
ATOM 1853 C CA . LYS A 1 240 ? -20.960 -2.416 1.608 1.00 72.94 240 LYS A CA 1
ATOM 1854 C C . LYS A 1 240 ? -20.099 -1.286 1.090 1.00 72.94 240 LYS A C 1
ATOM 1856 O O . LYS A 1 240 ? -20.360 -0.126 1.397 1.00 72.94 240 LYS A O 1
ATOM 1861 N N . LEU A 1 241 ? -19.125 -1.619 0.251 1.00 72.81 241 LEU A N 1
ATOM 1862 C CA . LEU A 1 241 ? -18.346 -0.606 -0.443 1.00 72.81 241 LEU A CA 1
ATOM 1863 C C . LEU A 1 241 ? -19.272 0.323 -1.236 1.00 72.81 241 LEU A C 1
ATOM 1865 O O . LEU A 1 241 ? -20.020 -0.118 -2.112 1.00 72.81 241 LEU A O 1
ATOM 1869 N N . GLY A 1 242 ? -19.216 1.617 -0.923 1.00 61.00 242 GLY A N 1
ATOM 1870 C CA . GLY A 1 242 ? -19.769 2.651 -1.787 1.00 61.00 242 GLY A CA 1
ATOM 1871 C C . GLY A 1 242 ? -18.947 2.760 -3.072 1.00 61.00 242 GLY A C 1
ATOM 1872 O O . GLY A 1 242 ? -17.766 2.410 -3.101 1.00 61.00 242 GLY A O 1
ATOM 1873 N N . ARG A 1 243 ? -19.546 3.275 -4.152 1.00 54.19 243 ARG A N 1
ATOM 1874 C CA . ARG A 1 243 ? -18.739 3.760 -5.278 1.00 54.19 243 ARG A CA 1
ATOM 1875 C C . ARG A 1 243 ? -17.992 4.994 -4.773 1.00 54.19 243 ARG A C 1
ATOM 1877 O O . ARG A 1 243 ? -18.652 5.959 -4.400 1.00 54.19 243 ARG A O 1
ATOM 1884 N N . ARG A 1 244 ? -16.654 4.973 -4.743 1.00 50.94 244 ARG A N 1
ATOM 1885 C CA . ARG A 1 244 ? -15.877 6.221 -4.686 1.00 50.94 244 ARG A CA 1
ATOM 1886 C C . ARG A 1 244 ? -16.276 7.012 -5.936 1.00 50.94 244 ARG A C 1
ATOM 1888 O O . ARG A 1 244 ? -15.953 6.597 -7.047 1.00 50.94 244 ARG A O 1
ATOM 1895 N N . GLU A 1 245 ? -17.076 8.064 -5.772 1.00 36.28 245 GLU A N 1
ATOM 1896 C CA . GLU A 1 245 ? -17.247 9.068 -6.822 1.00 36.28 245 GLU A CA 1
ATOM 1897 C C . GLU A 1 245 ? -15.884 9.753 -6.955 1.00 36.28 245 GLU A C 1
ATOM 1899 O O . GLU A 1 245 ? -15.465 10.471 -6.049 1.00 36.28 245 GLU A O 1
ATOM 1904 N N . ARG A 1 246 ? -15.148 9.397 -8.012 1.00 38.78 246 ARG A N 1
ATOM 1905 C CA . ARG A 1 246 ? -13.931 10.095 -8.430 1.00 38.78 246 ARG A CA 1
ATOM 1906 C C . ARG A 1 246 ? -14.314 11.344 -9.212 1.00 38.78 246 ARG A C 1
ATOM 1908 O O . ARG A 1 246 ? -15.246 11.232 -10.044 1.00 38.78 246 ARG A O 1
#

Sequence (246 aa):
MQEDSATLYRTIVMIVDVYRSEQASRFVGMTENDEDKGSDLVLFLDILSNVLSKDILEGGEDNIATGAQVALASLEMLLSVMNESVLKLPDLAMKFFRLVLYLVEFSREALSVMSADLLVALCQCLREGMTSQYGSEIACTSMEALTEIVSYFMATHHPVPPLLAQQFSDTIPLAFETCLENSCENTIFNEATSCLYSLICFDKVAFDRFVTQMLSTKSNEAASNKLREEFAALLPDEPKLGRRER

InterPro domains:
  IPR011989 Armadillo-like helical [G3DSA:1.25.10.10] (35-238)
  IPR016024 Armadillo-type fold [SSF48371] (82-204)
  IPR044189 Exportin 4/7-like [PTHR12596] (5-235)

Radius of gyration: 19.95 Å; chains: 1; bounding box: 50×34×69 Å

Foldseek 3Di:
DVVVVVVVLVVLLVVLVVCLVPCLVVLQPDALVPVVVLVVLLVSLVSLVVQLVVCLVVVVPDDPAGSLNSLLVSLVSVLNRPDPRSLLNQSNVLSNLVSLLSSLPRVVVSLVVDDLVSLLSLLVSLLVQLDPSNHLSSNLSSLNSLLSSLVSCVVVVPDHDPSNLVSLLVSLVVLVVQLVVCVPPVRSNVSSVSSNLSSCLSCVPSVVVVLVVVLPDPVCVVVSVVSVVVVVVVADPRRDDDPPPD

Organism: Oesophagostomum dentatum (NCBI:txid61180)

pLDDT: mean 87.41, std 11.31, range [36.28, 97.94]

Secondary structure (DSSP, 8-state):
-HHHHHHHHHHHHHHHHHHHHHHHHHHTT--TT-HHHHHHHHHHHHHHHHHHHHHHHHTT-S-SS-HHHHHHHHHHHHHHH--HHHHTSHHHHHHHHHHHHHHHHH-TTHHHHS-HHHHHHHHHHHHHHTSGGG-HHHHHHHHHHHHHHHHHHHHHTPPPPHHHHHHHHHHHHHHHHHHHHTTT-HHHHHHHHHHHHHHHHH-HHHHHHHHHHHHHSGGGGGGHHHHHHHHHHHS-SS--PPP---